Protein AF-A0AA36DD01-F1 (afdb_monomer_lite)

pLDDT: mean 70.54, std 16.85, range [31.44, 93.5]

Foldseek 3Di:
DPDPDDDDDPPDQAEDQDQDDCPVVDPVSVSYHHPVVVVVVPPDQCADPPPRHHPVVDDPVVVVVVVVVVVVVVVVVPDPDPPDPDPDPDDDPVVVVVVVPDDDDDPDPPDPPDDDPPDPPWPWAFPDDDDDQAAPQPRHGFDWDADPVVRTITTGQWDADPNGIHGPVRVVVVVVVVVVVVVVVVPPDDDDDD

Structure (mmCIF, N/CA/C/O backbone):
data_AF-A0AA36DD01-F1
#
_entry.id   AF-A0AA36DD01-F1
#
loop_
_atom_site.group_PDB
_atom_site.id
_atom_site.type_symbol
_atom_site.label_atom_id
_atom_site.label_alt_id
_atom_site.label_comp_id
_atom_site.label_asym_id
_atom_site.label_entity_id
_atom_site.label_seq_id
_atom_site.pdbx_PDB_ins_code
_atom_site.Cartn_x
_atom_site.Cartn_y
_atom_site.Cartn_z
_atom_site.occupancy
_atom_site.B_iso_or_equiv
_atom_site.auth_seq_id
_atom_site.auth_comp_id
_atom_site.auth_asym_id
_atom_site.auth_atom_id
_atom_site.pdbx_PDB_model_num
ATOM 1 N N . MET A 1 1 ? 17.439 -34.797 -50.869 1.00 49.34 1 MET A N 1
ATOM 2 C CA . MET A 1 1 ? 16.029 -34.709 -50.438 1.00 49.34 1 MET A CA 1
ATOM 3 C C . MET A 1 1 ? 15.906 -33.442 -49.615 1.00 49.34 1 MET A C 1
ATOM 5 O O . MET A 1 1 ? 16.568 -33.352 -48.593 1.00 49.34 1 MET A O 1
ATOM 9 N N . ILE A 1 2 ? 15.208 -32.430 -50.132 1.00 51.06 2 ILE A N 1
ATOM 10 C CA . ILE A 1 2 ? 14.972 -31.167 -49.421 1.00 51.06 2 ILE A CA 1
ATOM 11 C C . ILE A 1 2 ? 13.746 -31.415 -48.546 1.00 51.06 2 ILE A C 1
ATOM 13 O O . ILE A 1 2 ? 12.680 -31.738 -49.070 1.00 51.06 2 ILE A O 1
ATOM 17 N N . ASP A 1 3 ? 13.937 -31.377 -47.233 1.00 54.31 3 ASP A N 1
ATOM 18 C CA . ASP A 1 3 ? 12.868 -31.570 -46.259 1.00 54.31 3 ASP A CA 1
ATOM 19 C C . ASP A 1 3 ? 11.924 -30.358 -46.320 1.00 54.31 3 ASP A C 1
ATOM 21 O O . ASP A 1 3 ? 12.310 -29.238 -45.992 1.00 54.31 3 ASP A O 1
ATOM 25 N N . ASN A 1 4 ? 10.714 -30.580 -46.841 1.00 55.81 4 ASN A N 1
ATOM 26 C CA . ASN A 1 4 ? 9.651 -29.584 -47.003 1.00 55.81 4 ASN A CA 1
ATOM 27 C C . ASN A 1 4 ? 8.611 -29.704 -45.879 1.00 55.81 4 ASN A C 1
ATOM 29 O O . ASN A 1 4 ? 7.408 -29.567 -46.115 1.00 55.81 4 ASN A O 1
ATOM 33 N N . THR A 1 5 ? 9.041 -30.005 -44.656 1.00 63.94 5 THR A N 1
ATOM 34 C CA . THR A 1 5 ? 8.142 -29.950 -43.505 1.00 63.94 5 THR A CA 1
ATOM 35 C C . THR A 1 5 ? 7.764 -28.487 -43.222 1.00 63.94 5 THR A C 1
ATOM 37 O O . THR A 1 5 ? 8.645 -27.646 -43.027 1.00 63.94 5 THR A O 1
ATOM 40 N N . PRO A 1 6 ? 6.464 -28.128 -43.233 1.00 54.12 6 PRO A N 1
ATOM 41 C CA . PRO A 1 6 ? 6.040 -26.759 -42.975 1.00 54.12 6 PRO A CA 1
ATOM 42 C C . PRO A 1 6 ? 6.370 -26.397 -41.527 1.00 54.12 6 PRO A C 1
ATOM 44 O O . PRO A 1 6 ? 5.837 -26.985 -40.585 1.00 54.12 6 PRO A O 1
ATOM 47 N N . VAL A 1 7 ? 7.264 -25.422 -41.356 1.00 66.06 7 VAL A N 1
ATOM 48 C CA . VAL A 1 7 ? 7.591 -24.855 -40.045 1.00 66.06 7 VAL A CA 1
ATOM 49 C C . VAL A 1 7 ? 6.294 -24.305 -39.436 1.00 66.06 7 VAL A C 1
ATOM 51 O O . VAL A 1 7 ? 5.619 -23.503 -40.090 1.00 66.06 7 VAL A O 1
ATOM 54 N N . PRO A 1 8 ? 5.909 -24.721 -38.217 1.00 58.31 8 PRO A N 1
ATOM 55 C CA . PRO A 1 8 ? 4.687 -24.240 -37.593 1.00 58.31 8 PRO A CA 1
ATOM 56 C C . PRO A 1 8 ? 4.778 -22.726 -37.398 1.00 58.31 8 PRO A C 1
ATOM 58 O O . PRO A 1 8 ? 5.696 -22.220 -36.753 1.00 58.31 8 PRO A O 1
ATOM 61 N N . ILE A 1 9 ? 3.820 -22.002 -37.978 1.00 58.72 9 ILE A N 1
ATOM 62 C CA . ILE A 1 9 ? 3.698 -20.553 -37.827 1.00 58.72 9 ILE A CA 1
ATOM 63 C C . ILE A 1 9 ? 3.384 -20.284 -36.348 1.00 58.72 9 ILE A C 1
ATOM 65 O O . ILE A 1 9 ? 2.350 -20.752 -35.864 1.00 58.72 9 ILE A O 1
ATOM 69 N N . PRO A 1 10 ? 4.243 -19.565 -35.604 1.00 58.38 10 PRO A N 1
ATOM 70 C CA . PRO A 1 10 ? 3.986 -19.302 -34.199 1.00 58.38 10 PRO A CA 1
ATOM 71 C C . PRO A 1 10 ? 2.749 -18.405 -34.072 1.00 58.38 10 PRO A C 1
ATOM 73 O O . PRO A 1 10 ? 2.758 -17.245 -34.471 1.00 58.38 10 PRO A O 1
ATOM 76 N N . THR A 1 11 ? 1.681 -18.945 -33.488 1.00 62.25 11 THR A N 1
ATOM 77 C CA . THR A 1 11 ? 0.403 -18.271 -33.191 1.00 62.25 11 THR A CA 1
ATOM 78 C C . THR A 1 11 ? 0.477 -17.316 -31.988 1.00 62.25 11 THR A C 1
ATOM 80 O O . THR A 1 11 ? -0.549 -16.868 -31.480 1.00 62.25 11 THR A O 1
ATOM 83 N N . GLY A 1 12 ? 1.687 -16.987 -31.525 1.00 66.06 12 GLY A N 1
ATOM 84 C CA . GLY A 1 12 ? 1.942 -16.067 -30.416 1.00 66.06 12 GLY A CA 1
ATOM 85 C C . GLY A 1 12 ? 2.378 -14.670 -30.876 1.00 66.06 12 GLY A C 1
ATOM 86 O O . GLY A 1 12 ? 2.730 -14.479 -32.042 1.00 66.06 12 GLY A O 1
ATOM 87 N N . PRO A 1 13 ? 2.388 -13.673 -29.970 1.00 70.31 13 PRO A N 1
ATOM 88 C CA . PRO A 1 13 ? 2.950 -12.361 -30.270 1.00 70.31 13 PRO A CA 1
ATOM 89 C C . PRO A 1 13 ? 4.410 -12.503 -30.716 1.00 70.31 13 PRO A C 1
ATOM 91 O O . PRO A 1 13 ? 5.162 -13.309 -30.164 1.00 70.31 13 PRO A O 1
ATOM 94 N N . LEU A 1 14 ? 4.807 -11.719 -31.722 1.00 78.75 14 LEU A N 1
ATOM 95 C CA . LEU A 1 14 ? 6.173 -11.718 -32.248 1.00 78.75 14 LEU A CA 1
ATOM 96 C C . LEU A 1 14 ? 7.165 -11.484 -31.105 1.00 78.75 14 LEU A C 1
ATOM 98 O O . LEU A 1 14 ? 7.046 -10.499 -30.376 1.00 78.75 14 LEU A O 1
ATOM 102 N N . ARG A 1 15 ? 8.143 -12.381 -30.964 1.00 83.44 15 ARG A N 1
ATOM 103 C CA . ARG A 1 15 ? 9.188 -12.299 -29.941 1.00 83.44 15 ARG A CA 1
ATOM 104 C C . ARG A 1 15 ? 10.515 -11.855 -30.535 1.00 83.44 15 ARG A C 1
ATOM 106 O O . ARG A 1 15 ? 10.873 -12.263 -31.639 1.00 83.44 15 ARG A O 1
ATOM 113 N N . ARG A 1 16 ? 11.244 -11.009 -29.810 1.00 84.56 16 ARG A N 1
ATOM 114 C CA . ARG A 1 16 ? 12.601 -10.573 -30.164 1.00 84.56 16 ARG A CA 1
ATOM 115 C C . ARG A 1 16 ? 13.523 -10.628 -28.949 1.00 84.56 16 ARG A C 1
ATOM 117 O O . ARG A 1 16 ? 13.061 -10.397 -27.836 1.00 84.56 16 ARG A O 1
ATOM 124 N N . PRO A 1 17 ? 14.830 -10.864 -29.147 1.00 83.50 17 PRO A N 1
ATOM 125 C CA . PRO A 1 17 ? 15.766 -10.974 -28.035 1.00 83.50 17 PRO A CA 1
ATOM 126 C C . PRO A 1 17 ? 15.979 -9.645 -27.299 1.00 83.50 17 PRO A C 1
ATOM 128 O O . PRO A 1 17 ? 16.025 -9.667 -26.079 1.00 83.50 17 PRO A O 1
ATOM 131 N N . HIS A 1 18 ? 16.065 -8.500 -27.996 1.00 83.19 18 HIS A N 1
ATOM 132 C CA . HIS A 1 18 ? 16.331 -7.185 -27.389 1.00 83.19 18 HIS A CA 1
ATOM 133 C C . HIS A 1 18 ? 15.474 -6.073 -28.030 1.00 83.19 18 HIS A C 1
ATOM 135 O O . HIS A 1 18 ? 15.265 -6.122 -29.250 1.00 83.19 18 HIS A O 1
ATOM 141 N N . PRO A 1 19 ? 14.972 -5.078 -27.265 1.00 85.19 19 PRO A N 1
ATOM 142 C CA . PRO A 1 19 ? 14.306 -3.905 -27.830 1.00 85.19 19 PRO A CA 1
ATOM 143 C C . PRO A 1 19 ? 15.253 -3.037 -28.674 1.00 85.19 19 PRO A C 1
ATOM 145 O O . PRO A 1 19 ? 16.422 -2.899 -28.299 1.00 85.19 19 PRO A O 1
ATOM 148 N N . PRO A 1 20 ? 14.763 -2.447 -29.786 1.00 83.31 20 PRO A N 1
ATOM 149 C CA . PRO A 1 20 ? 15.444 -1.365 -30.495 1.00 83.31 20 PRO A CA 1
ATOM 150 C C . PRO A 1 20 ? 15.355 -0.055 -29.693 1.00 83.31 20 PRO A C 1
ATOM 152 O O . PRO A 1 20 ? 14.683 -0.005 -28.665 1.00 83.31 20 PRO A O 1
ATOM 155 N N . ASP A 1 21 ? 15.978 1.020 -30.182 1.00 83.31 21 ASP A N 1
ATOM 156 C CA . ASP A 1 21 ? 15.774 2.352 -29.605 1.00 83.31 21 ASP A CA 1
ATOM 157 C C . ASP A 1 21 ? 14.284 2.754 -29.667 1.00 83.31 21 ASP A C 1
ATOM 159 O O . ASP A 1 21 ? 13.658 2.760 -30.733 1.00 83.31 21 ASP A O 1
ATOM 163 N N . LEU A 1 22 ? 13.705 3.044 -28.498 1.00 80.38 22 LEU A N 1
ATOM 164 C CA . LEU A 1 22 ? 12.281 3.336 -28.312 1.00 80.38 22 LEU A CA 1
ATOM 165 C C . LEU A 1 22 ? 11.971 4.843 -28.303 1.00 80.38 22 LEU A C 1
ATOM 167 O O . LEU A 1 22 ? 10.800 5.210 -28.197 1.00 80.38 22 LEU A O 1
ATOM 171 N N . THR A 1 23 ? 12.977 5.714 -28.453 1.00 84.69 23 THR A N 1
ATOM 172 C CA . THR A 1 23 ? 12.810 7.184 -28.469 1.00 84.69 23 THR A CA 1
ATOM 173 C C . THR A 1 23 ? 11.837 7.674 -29.546 1.00 84.69 23 THR A C 1
ATOM 175 O O . THR A 1 23 ? 11.123 8.652 -29.344 1.00 84.69 23 THR A O 1
ATOM 178 N N . SER A 1 24 ? 11.740 6.958 -30.668 1.00 81.12 24 SER A N 1
ATOM 179 C CA . SER A 1 24 ? 10.860 7.286 -31.800 1.00 81.12 24 SER A CA 1
ATOM 180 C C . SER A 1 24 ? 9.382 6.889 -31.615 1.00 81.12 24 SER A C 1
ATOM 182 O O . SER A 1 24 ? 8.611 6.977 -32.568 1.00 81.12 24 SER A O 1
ATOM 184 N N . PHE A 1 25 ? 8.985 6.436 -30.416 1.00 77.75 25 PHE A N 1
ATOM 185 C CA . PHE A 1 25 ? 7.613 6.074 -30.012 1.00 77.75 25 PHE A CA 1
ATOM 186 C C . PHE A 1 25 ? 6.793 5.363 -31.106 1.00 77.75 25 PHE A C 1
ATOM 188 O O . PHE A 1 25 ? 5.697 5.770 -31.494 1.00 77.75 25 PHE A O 1
ATOM 195 N N . ASN A 1 26 ? 7.340 4.272 -31.642 1.00 84.62 26 ASN A N 1
ATOM 196 C CA . ASN A 1 26 ? 6.700 3.521 -32.716 1.00 84.62 26 ASN A CA 1
ATOM 197 C C . ASN A 1 26 ? 5.811 2.396 -32.164 1.00 84.62 26 ASN A C 1
ATOM 199 O O . ASN A 1 26 ? 6.303 1.394 -31.644 1.00 84.62 26 ASN A O 1
ATOM 203 N N . VAL A 1 27 ? 4.495 2.506 -32.371 1.00 86.31 27 VAL A N 1
ATOM 204 C CA . VAL A 1 27 ? 3.489 1.535 -31.894 1.00 86.31 27 VAL A CA 1
ATOM 205 C C . VAL A 1 27 ? 3.754 0.103 -32.377 1.00 86.31 27 VAL A C 1
ATOM 207 O O . VAL A 1 27 ? 3.426 -0.858 -31.682 1.00 86.31 27 VAL A O 1
ATOM 210 N N . ARG A 1 28 ? 4.375 -0.080 -33.550 1.00 83.94 28 ARG A N 1
ATOM 211 C CA . ARG A 1 28 ? 4.708 -1.420 -34.067 1.00 83.94 28 ARG A CA 1
ATOM 212 C C . ARG A 1 28 ? 5.749 -2.122 -33.196 1.00 83.94 28 ARG A C 1
ATOM 214 O O . ARG A 1 28 ? 5.663 -3.334 -33.030 1.00 83.94 28 ARG A O 1
ATOM 221 N N . ASN A 1 29 ? 6.673 -1.366 -32.603 1.00 82.12 29 ASN A N 1
ATOM 222 C CA . ASN A 1 29 ? 7.716 -1.911 -31.736 1.00 82.12 29 ASN A CA 1
ATOM 223 C C . ASN A 1 29 ? 7.155 -2.378 -30.388 1.00 82.12 29 ASN A C 1
ATOM 225 O O . ASN A 1 29 ? 7.724 -3.290 -29.800 1.00 82.12 29 ASN A O 1
ATOM 229 N N . PHE A 1 30 ? 6.036 -1.813 -29.924 1.00 80.81 30 PHE A N 1
ATOM 230 C CA . PHE A 1 30 ? 5.392 -2.200 -28.661 1.00 80.81 30 PHE A CA 1
ATOM 231 C C . PHE A 1 30 ? 4.499 -3.442 -28.773 1.00 80.81 30 PHE A C 1
ATOM 233 O O . PHE A 1 30 ? 4.172 -4.056 -27.764 1.00 80.81 30 PHE A O 1
ATOM 240 N N . LYS A 1 31 ? 4.126 -3.848 -29.994 1.00 85.62 31 LYS A N 1
ATOM 241 C CA . LYS A 1 31 ? 3.400 -5.110 -30.239 1.00 85.62 31 LYS A CA 1
ATOM 242 C C . LYS A 1 31 ? 4.299 -6.347 -30.153 1.00 85.62 31 LYS A C 1
ATOM 244 O O . LYS A 1 31 ? 3.803 -7.469 -30.212 1.00 85.62 31 LYS A O 1
ATOM 249 N N . ILE A 1 32 ? 5.611 -6.140 -30.079 1.00 87.19 32 ILE A N 1
ATOM 250 C CA . ILE A 1 32 ? 6.623 -7.189 -30.043 1.00 87.19 32 ILE A CA 1
ATOM 251 C C . ILE A 1 32 ? 6.995 -7.434 -28.581 1.00 87.19 32 ILE A C 1
ATOM 253 O O . ILE A 1 32 ? 7.305 -6.499 -27.846 1.00 87.19 32 ILE A O 1
ATOM 257 N N . CYS A 1 33 ? 6.988 -8.695 -28.163 1.00 86.75 33 CYS A N 1
ATOM 258 C CA . CYS A 1 33 ? 7.472 -9.093 -26.849 1.00 86.75 33 CYS A CA 1
ATOM 259 C C . CYS A 1 33 ? 8.998 -9.220 -26.881 1.00 86.75 33 CYS A C 1
ATOM 261 O O . CYS A 1 33 ? 9.542 -9.957 -27.704 1.00 86.75 33 CYS A O 1
ATOM 263 N N . TYR A 1 34 ? 9.693 -8.532 -25.977 1.00 91.62 34 TYR A N 1
ATOM 264 C CA . TYR A 1 34 ? 11.148 -8.617 -25.888 1.00 91.62 34 TYR A CA 1
ATOM 265 C C . TYR A 1 34 ? 11.571 -9.538 -24.751 1.00 91.62 34 TYR A C 1
ATOM 267 O O . TYR A 1 34 ? 11.321 -9.235 -23.584 1.00 91.62 34 TYR A O 1
ATOM 275 N N . ASP A 1 35 ? 12.223 -10.648 -25.088 1.00 89.06 35 ASP A N 1
ATOM 276 C CA . ASP A 1 35 ? 12.608 -11.669 -24.114 1.00 89.06 35 ASP A CA 1
ATOM 277 C C . ASP A 1 35 ? 13.623 -11.138 -23.090 1.00 89.06 35 ASP A C 1
ATOM 279 O O . ASP A 1 35 ? 13.506 -11.476 -21.914 1.00 89.06 35 ASP A O 1
ATOM 283 N N . SER A 1 36 ? 14.547 -10.243 -23.475 1.00 88.25 36 SER A N 1
ATOM 284 C CA . SER A 1 36 ? 15.466 -9.603 -22.518 1.00 88.25 36 SER A CA 1
ATOM 285 C C . SER A 1 36 ? 14.741 -8.758 -21.471 1.00 88.25 36 SER A C 1
ATOM 287 O O . SER A 1 36 ? 15.073 -8.824 -20.291 1.00 88.25 36 SER A O 1
ATOM 289 N N . VAL A 1 37 ? 13.722 -7.997 -21.882 1.00 86.94 37 VAL A N 1
ATOM 290 C CA . VAL A 1 37 ? 12.935 -7.141 -20.982 1.00 86.94 37 VAL A CA 1
ATOM 291 C C . VAL A 1 37 ? 12.081 -7.999 -20.058 1.00 86.94 37 VAL A C 1
ATOM 293 O O . VAL A 1 37 ? 11.997 -7.727 -18.865 1.00 86.94 37 VAL A O 1
ATOM 296 N N . ILE A 1 38 ? 11.480 -9.068 -20.584 1.00 88.62 38 ILE A N 1
ATOM 297 C CA . ILE A 1 38 ? 10.707 -10.023 -19.782 1.00 88.62 38 ILE A CA 1
ATOM 298 C C . ILE A 1 38 ? 11.612 -10.700 -18.747 1.00 88.62 38 ILE A C 1
ATOM 300 O O . ILE A 1 38 ? 11.256 -10.758 -17.572 1.00 88.62 38 ILE A O 1
ATOM 304 N N . ALA A 1 39 ? 12.796 -11.159 -19.159 1.00 88.38 39 ALA A N 1
ATOM 305 C CA . ALA A 1 39 ? 13.777 -11.745 -18.253 1.00 88.38 39 ALA A CA 1
ATOM 306 C C . ALA A 1 39 ? 14.202 -10.750 -17.160 1.00 88.38 39 ALA A C 1
ATOM 308 O O . ALA A 1 39 ? 14.236 -11.119 -15.991 1.00 88.38 39 ALA A O 1
ATOM 309 N N . GLN A 1 40 ? 14.435 -9.482 -17.512 1.00 85.06 40 GLN A N 1
ATOM 310 C CA . GLN A 1 40 ? 14.775 -8.425 -16.555 1.00 85.06 40 GLN A CA 1
ATOM 311 C C . GLN A 1 40 ? 13.630 -8.118 -15.576 1.00 85.06 40 GLN A C 1
ATOM 313 O O . GLN A 1 40 ? 13.871 -7.892 -14.394 1.00 85.06 40 GLN A O 1
ATOM 318 N N . LEU A 1 41 ? 12.377 -8.123 -16.038 1.00 83.81 41 LEU A N 1
ATOM 319 C CA . LEU A 1 41 ? 11.203 -7.912 -15.181 1.00 83.81 41 LEU A CA 1
ATOM 320 C C . LEU A 1 41 ? 10.980 -9.062 -14.193 1.00 83.81 41 LEU A C 1
ATOM 322 O O . LEU A 1 41 ? 10.443 -8.841 -13.104 1.00 83.81 41 LEU A O 1
ATOM 326 N N . HIS A 1 42 ? 11.345 -10.279 -14.595 1.00 83.19 42 HIS A N 1
ATOM 327 C CA . HIS A 1 42 ? 11.259 -11.484 -13.773 1.00 83.19 42 HIS A CA 1
ATOM 328 C C . HIS A 1 42 ? 12.487 -11.691 -12.884 1.00 83.19 42 HIS A C 1
ATOM 330 O O . HIS A 1 42 ? 12.459 -12.563 -12.012 1.00 83.19 42 HIS A O 1
ATOM 336 N N . ASP A 1 43 ? 13.545 -10.904 -13.078 1.00 83.31 43 ASP A N 1
ATOM 337 C CA . ASP A 1 43 ? 14.689 -10.920 -12.184 1.00 83.31 43 ASP A CA 1
ATOM 338 C C . ASP A 1 43 ? 14.268 -10.486 -10.771 1.00 83.31 43 ASP A C 1
ATOM 340 O O . ASP A 1 43 ? 13.254 -9.805 -10.559 1.00 83.31 43 ASP A O 1
ATOM 344 N N . LYS A 1 44 ? 15.028 -10.922 -9.765 1.00 77.94 44 LYS A N 1
ATOM 345 C CA . LYS A 1 44 ? 14.709 -10.632 -8.368 1.00 77.94 44 LYS A CA 1
ATOM 346 C C . LYS A 1 44 ? 14.684 -9.122 -8.174 1.00 77.94 44 LYS A C 1
ATOM 348 O O . LYS A 1 44 ? 15.709 -8.448 -8.242 1.00 77.94 44 LYS A O 1
ATOM 353 N N . LYS A 1 45 ? 13.493 -8.594 -7.888 1.00 75.25 45 LYS A N 1
ATOM 354 C CA . LYS A 1 45 ? 13.309 -7.170 -7.621 1.00 75.25 45 LYS A CA 1
ATOM 355 C C . LYS A 1 45 ? 14.197 -6.762 -6.450 1.00 75.25 45 LYS A C 1
ATOM 357 O O . LYS A 1 45 ? 13.979 -7.189 -5.315 1.00 75.25 45 LYS A O 1
ATOM 362 N N . ASN A 1 46 ? 15.169 -5.898 -6.725 1.00 81.50 46 ASN A N 1
ATOM 363 C CA . ASN A 1 46 ? 15.979 -5.230 -5.714 1.00 81.50 46 ASN A CA 1
ATOM 364 C C . ASN A 1 46 ? 15.139 -4.152 -5.022 1.00 81.50 46 ASN A C 1
ATOM 366 O O . ASN A 1 46 ? 15.396 -2.966 -5.176 1.00 81.50 46 ASN A O 1
ATOM 370 N N . CYS A 1 47 ? 14.120 -4.565 -4.271 1.00 87.75 47 CYS A N 1
ATOM 371 C CA . CYS A 1 47 ? 13.216 -3.692 -3.531 1.00 87.75 47 CYS A CA 1
ATOM 372 C C . CYS A 1 47 ? 13.229 -4.026 -2.038 1.00 87.75 47 CYS A C 1
ATOM 374 O O . CYS A 1 47 ? 13.532 -5.152 -1.635 1.00 87.75 47 CYS A O 1
ATOM 376 N N . CYS A 1 48 ? 12.859 -3.054 -1.210 1.00 89.88 48 CYS A N 1
ATOM 377 C CA . CYS A 1 48 ? 12.533 -3.296 0.185 1.00 89.88 48 CYS A CA 1
ATOM 378 C C . CYS A 1 48 ? 11.275 -4.183 0.280 1.00 89.88 48 CYS A C 1
ATOM 380 O O . CYS A 1 48 ? 10.262 -3.868 -0.349 1.00 89.88 48 CYS A O 1
ATOM 382 N N . PRO A 1 49 ? 11.280 -5.254 1.096 1.00 86.25 49 PRO A N 1
ATOM 383 C CA . PRO A 1 49 ? 10.134 -6.156 1.225 1.00 86.25 49 PRO A CA 1
ATOM 384 C C . PRO A 1 49 ? 8.936 -5.532 1.955 1.00 86.25 49 PRO A C 1
ATOM 386 O O . PRO A 1 49 ? 7.829 -6.049 1.850 1.00 86.25 49 PRO A O 1
ATOM 389 N N . LYS A 1 50 ? 9.142 -4.446 2.715 1.00 86.19 50 LYS A N 1
ATOM 390 C CA . LYS A 1 50 ? 8.087 -3.803 3.514 1.00 86.19 50 LYS A CA 1
ATOM 391 C C . LYS A 1 50 ? 7.330 -2.721 2.738 1.00 86.19 50 LYS A C 1
ATOM 393 O O . LYS A 1 50 ? 6.115 -2.634 2.871 1.00 86.19 50 LYS A O 1
ATOM 398 N N . CYS A 1 51 ? 8.028 -1.911 1.938 1.00 87.94 51 CYS A N 1
ATOM 399 C CA . CYS A 1 51 ? 7.441 -0.768 1.222 1.00 87.94 51 CYS A CA 1
ATOM 400 C C . CYS A 1 51 ? 7.588 -0.818 -0.307 1.00 87.94 51 CYS A C 1
ATOM 402 O O . CYS A 1 51 ? 7.032 0.033 -0.991 1.00 87.94 51 CYS A O 1
ATOM 404 N N . GLY A 1 52 ? 8.342 -1.771 -0.863 1.00 87.75 52 GLY A N 1
ATOM 405 C CA . GLY A 1 52 ? 8.532 -1.904 -2.310 1.00 87.75 52 GLY A CA 1
ATOM 406 C C . GLY A 1 52 ? 9.483 -0.887 -2.952 1.00 87.75 52 GLY A C 1
ATOM 407 O O . GLY A 1 52 ? 9.747 -1.004 -4.149 1.00 87.75 52 GLY A O 1
ATOM 408 N N . ILE A 1 53 ? 10.040 0.066 -2.191 1.00 87.12 53 ILE A N 1
ATOM 409 C CA . ILE A 1 53 ? 11.014 1.040 -2.711 1.00 87.12 53 ILE A CA 1
ATOM 410 C C . ILE A 1 53 ? 12.249 0.297 -3.222 1.00 87.12 53 ILE A C 1
ATOM 412 O O . ILE A 1 53 ? 12.751 -0.615 -2.558 1.00 87.12 53 ILE A O 1
ATOM 416 N N . ARG A 1 54 ? 12.724 0.664 -4.413 1.00 87.62 54 ARG A N 1
ATOM 417 C CA . ARG A 1 54 ? 13.886 0.026 -5.023 1.00 87.62 54 ARG A CA 1
ATOM 418 C C . ARG A 1 54 ? 15.193 0.442 -4.329 1.00 87.62 54 ARG A C 1
ATOM 420 O O . ARG A 1 54 ? 15.348 1.585 -3.911 1.00 87.62 54 ARG A O 1
ATOM 427 N N . LYS A 1 55 ? 16.130 -0.497 -4.195 1.00 85.81 55 LYS A N 1
ATOM 428 C CA . LYS A 1 55 ? 17.425 -0.311 -3.522 1.00 85.81 55 LYS A CA 1
ATOM 42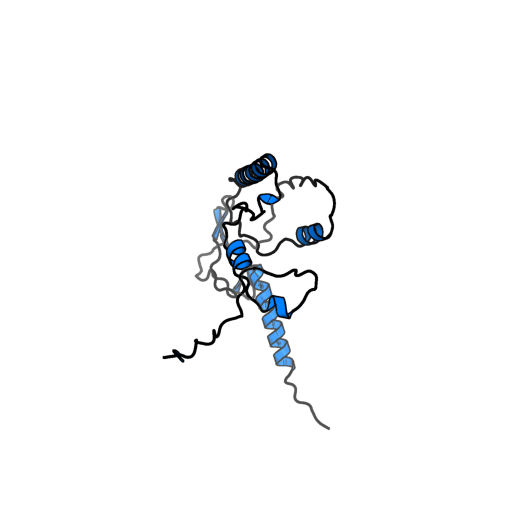9 C C . LYS A 1 55 ? 18.400 0.542 -4.331 1.00 85.81 55 LYS A C 1
ATOM 431 O O . LYS A 1 55 ? 19.242 1.183 -3.728 1.00 85.81 55 LYS A O 1
ATOM 436 N N . ASP A 1 56 ? 18.266 0.556 -5.660 1.00 82.75 56 ASP A N 1
ATOM 437 C CA . ASP A 1 56 ? 19.096 1.334 -6.599 1.00 82.75 56 ASP A CA 1
ATOM 438 C C . ASP A 1 56 ? 18.986 2.851 -6.394 1.00 82.75 56 ASP A C 1
ATOM 440 O O . ASP A 1 56 ? 19.835 3.598 -6.866 1.00 82.75 56 ASP A O 1
ATOM 444 N N . ILE A 1 57 ? 17.945 3.302 -5.693 1.00 84.44 57 ILE A N 1
ATOM 445 C CA . ILE A 1 57 ? 17.725 4.711 -5.358 1.00 84.44 57 ILE A CA 1
ATOM 446 C C . ILE A 1 57 ? 18.604 5.146 -4.170 1.00 84.44 57 ILE A C 1
ATOM 448 O O . ILE A 1 57 ? 18.849 6.337 -3.994 1.00 84.44 57 ILE A O 1
ATOM 452 N N . PHE A 1 58 ? 19.086 4.202 -3.357 1.00 83.12 58 PHE A N 1
ATOM 453 C CA . PHE A 1 58 ? 19.878 4.481 -2.162 1.00 83.12 58 PHE A CA 1
ATOM 454 C C . PHE A 1 58 ? 21.347 4.101 -2.351 1.00 83.12 58 PHE A C 1
ATOM 456 O O . PHE A 1 58 ? 21.682 3.168 -3.077 1.00 83.12 58 PHE A O 1
ATOM 463 N N . ASP A 1 59 ? 22.219 4.779 -1.613 1.00 87.75 59 ASP A N 1
ATOM 464 C CA . ASP A 1 59 ? 23.543 4.265 -1.287 1.00 87.75 59 ASP A CA 1
ATOM 465 C C . ASP A 1 59 ? 23.448 3.157 -0.215 1.00 87.75 59 ASP A C 1
ATOM 467 O O . ASP A 1 59 ? 22.428 2.992 0.467 1.00 87.75 59 ASP A O 1
ATOM 471 N N . ASP A 1 60 ? 24.523 2.383 -0.029 1.00 84.69 60 ASP A N 1
ATOM 472 C CA . ASP A 1 60 ? 24.552 1.274 0.941 1.00 84.69 60 ASP A CA 1
ATOM 473 C C . ASP A 1 60 ? 24.214 1.726 2.374 1.00 84.69 60 ASP A C 1
ATOM 475 O O . ASP A 1 60 ? 23.661 0.954 3.166 1.00 84.69 60 ASP A O 1
ATOM 479 N N . ASN A 1 61 ? 24.533 2.977 2.720 1.00 88.56 61 ASN A N 1
ATOM 480 C CA . ASN A 1 61 ? 24.226 3.552 4.024 1.00 88.56 61 ASN A CA 1
ATOM 481 C C . ASN A 1 61 ? 22.772 4.051 4.116 1.00 88.56 61 ASN A C 1
ATOM 483 O O . ASN A 1 61 ? 22.090 3.777 5.106 1.00 88.56 61 ASN A O 1
ATOM 487 N N . GLY A 1 62 ? 22.249 4.694 3.071 1.00 90.31 62 GLY A N 1
ATOM 488 C CA . GLY A 1 62 ? 20.858 5.133 2.986 1.00 90.31 62 GLY A CA 1
ATOM 489 C C . GLY A 1 62 ? 19.872 3.969 2.987 1.00 90.31 62 GLY A C 1
ATOM 490 O O . GLY A 1 62 ? 18.821 4.053 3.627 1.00 90.31 62 GLY A O 1
ATOM 491 N N . TYR A 1 63 ? 20.227 2.828 2.383 1.00 92.06 63 TYR A N 1
ATOM 492 C CA . TYR A 1 63 ? 19.379 1.637 2.456 1.00 92.06 63 TYR A CA 1
ATOM 493 C C . TYR A 1 63 ? 19.300 1.068 3.883 1.00 92.06 63 TYR A C 1
ATOM 495 O O . TYR A 1 63 ? 18.228 0.645 4.324 1.00 92.06 63 TYR A O 1
ATOM 503 N N . LYS A 1 64 ? 20.401 1.100 4.649 1.00 91.00 64 LYS A N 1
ATOM 504 C CA . LYS A 1 64 ? 20.388 0.710 6.072 1.00 91.00 64 LYS A CA 1
ATOM 505 C C . LYS A 1 64 ? 19.507 1.646 6.891 1.00 91.00 64 LYS A C 1
ATOM 507 O O . LYS A 1 64 ? 18.648 1.170 7.629 1.00 91.00 64 LYS A O 1
ATOM 512 N N . GLN A 1 65 ? 19.646 2.955 6.695 1.00 92.69 65 GLN A N 1
ATOM 513 C CA . GLN A 1 65 ? 18.807 3.948 7.363 1.00 92.69 65 GLN A CA 1
ATOM 514 C C . GLN A 1 65 ? 17.318 3.756 7.033 1.00 92.69 65 GLN A C 1
ATOM 516 O O . GLN A 1 65 ? 16.462 3.834 7.915 1.00 92.69 65 GLN A O 1
ATOM 521 N N . HIS A 1 66 ? 16.993 3.434 5.780 1.00 92.19 66 HIS A N 1
ATOM 522 C CA . HIS A 1 66 ? 15.636 3.083 5.373 1.00 92.19 66 HIS A CA 1
ATOM 523 C C . HIS A 1 66 ? 15.090 1.862 6.145 1.00 92.19 66 HIS A C 1
ATOM 525 O O . HIS A 1 66 ? 13.957 1.888 6.637 1.00 92.19 66 HIS A O 1
ATOM 531 N N . LEU A 1 67 ? 15.896 0.806 6.315 1.00 91.88 67 LEU A N 1
ATOM 532 C CA . LEU A 1 67 ? 15.508 -0.364 7.113 1.00 91.88 67 LEU A CA 1
ATOM 533 C C . LEU A 1 67 ? 15.304 -0.018 8.594 1.00 91.88 67 LEU A C 1
ATOM 535 O O . LEU A 1 67 ? 14.354 -0.512 9.207 1.00 91.88 67 LEU A O 1
ATOM 539 N N . GLU A 1 68 ? 16.148 0.844 9.162 1.00 93.50 68 GLU A N 1
ATOM 540 C CA . GLU A 1 68 ? 15.998 1.328 10.537 1.00 93.50 68 GLU A CA 1
ATOM 541 C C . GLU A 1 68 ? 14.688 2.093 10.740 1.00 93.50 68 GLU A C 1
ATOM 543 O O . GLU A 1 68 ? 14.029 1.912 11.765 1.00 93.50 68 GLU A O 1
ATOM 548 N N . THR A 1 69 ? 14.261 2.900 9.763 1.00 89.06 69 THR A N 1
ATOM 549 C CA . THR A 1 69 ? 12.966 3.601 9.807 1.00 89.06 69 THR A CA 1
ATOM 550 C C . THR A 1 69 ? 11.811 2.615 9.957 1.00 89.06 69 THR A C 1
ATOM 552 O O . THR A 1 69 ? 10.950 2.796 10.816 1.00 89.06 69 THR A O 1
ATOM 555 N N . HIS A 1 70 ? 11.833 1.500 9.225 1.00 93.38 70 HIS A N 1
ATOM 556 C CA . HIS A 1 70 ? 10.828 0.453 9.397 1.00 93.38 70 HIS A CA 1
ATOM 557 C C . HIS A 1 70 ? 10.863 -0.216 10.775 1.00 93.38 70 HIS A C 1
ATOM 559 O O . HIS A 1 70 ? 9.822 -0.643 11.274 1.00 93.38 70 HIS A O 1
ATOM 565 N N . VAL A 1 71 ? 12.041 -0.365 11.383 1.00 90.06 71 VAL A N 1
ATOM 566 C CA . VAL A 1 71 ? 12.151 -0.901 12.748 1.00 90.06 71 VAL A CA 1
ATOM 567 C C . VAL A 1 71 ? 11.554 0.088 13.746 1.00 90.06 71 VAL A C 1
ATOM 569 O O . VAL A 1 71 ? 10.731 -0.310 14.565 1.00 90.06 71 VAL A O 1
ATOM 572 N N . LYS A 1 72 ? 11.884 1.380 13.629 1.00 90.38 72 LYS A N 1
ATOM 573 C CA . LYS A 1 72 ? 11.325 2.454 14.466 1.00 90.38 72 LYS A CA 1
ATOM 574 C C . LYS A 1 72 ? 9.800 2.518 14.366 1.00 90.38 72 LYS A C 1
ATOM 576 O O . LYS A 1 72 ? 9.122 2.603 15.385 1.00 90.38 72 LYS A O 1
ATOM 581 N N . GLU A 1 73 ? 9.248 2.417 13.157 1.00 85.81 73 GLU A N 1
ATOM 582 C CA . GLU A 1 73 ? 7.798 2.366 12.949 1.00 85.81 73 GLU A CA 1
ATOM 583 C C . GLU A 1 73 ? 7.149 1.142 13.591 1.00 85.81 73 GLU A C 1
ATOM 585 O O . GLU A 1 73 ? 6.073 1.260 14.172 1.00 85.81 73 GLU A O 1
ATOM 590 N N . ASN A 1 74 ? 7.777 -0.030 13.479 1.00 85.25 74 ASN A N 1
ATOM 591 C CA . ASN A 1 74 ? 7.265 -1.247 14.100 1.00 85.25 74 ASN A CA 1
ATOM 592 C C . ASN A 1 74 ? 7.264 -1.114 15.626 1.00 85.25 74 ASN A C 1
ATOM 594 O O . ASN A 1 74 ? 6.242 -1.374 16.248 1.00 85.25 74 ASN A O 1
ATOM 598 N N . LEU A 1 75 ? 8.348 -0.600 16.214 1.00 85.12 75 LEU A N 1
ATOM 599 C CA . LEU A 1 75 ? 8.434 -0.331 17.652 1.00 85.12 75 LEU A CA 1
ATOM 600 C C . LEU A 1 75 ? 7.391 0.695 18.122 1.00 85.12 75 LEU A C 1
ATOM 602 O O . LEU A 1 75 ? 6.810 0.526 19.186 1.00 85.12 75 LEU A O 1
ATOM 606 N N . ARG A 1 76 ? 7.094 1.728 17.320 1.00 79.56 76 ARG A N 1
ATOM 607 C CA . ARG A 1 76 ? 6.024 2.700 17.623 1.00 79.56 76 ARG A CA 1
ATOM 608 C C . ARG A 1 76 ? 4.619 2.087 17.522 1.00 79.56 76 ARG A C 1
ATOM 610 O O . ARG A 1 76 ? 3.673 2.633 18.084 1.00 79.56 76 ARG A O 1
ATOM 617 N N . LYS A 1 77 ? 4.458 0.988 16.775 1.00 69.62 77 LYS A N 1
ATOM 618 C CA . LYS A 1 77 ? 3.179 0.282 16.581 1.00 69.62 77 LYS A CA 1
ATOM 619 C C . LYS A 1 77 ? 2.907 -0.787 17.652 1.00 69.62 77 LYS A C 1
ATOM 621 O O . LYS A 1 77 ? 1.735 -1.138 17.806 1.00 69.62 77 LYS A O 1
ATOM 626 N N . GLU A 1 78 ? 3.930 -1.246 18.374 1.00 59.31 78 GLU A N 1
ATOM 627 C CA . GLU A 1 78 ? 3.834 -2.115 19.563 1.00 59.31 78 GLU A CA 1
ATOM 628 C C . GLU A 1 78 ? 3.131 -1.375 20.740 1.00 59.31 78 GLU A C 1
ATOM 630 O O . GLU A 1 78 ? 3.069 -0.145 20.765 1.00 59.31 78 GLU A O 1
ATOM 635 N N . PRO A 1 79 ? 2.461 -2.078 21.668 1.00 53.00 79 PRO A N 1
ATOM 636 C CA . PRO A 1 79 ? 1.040 -1.877 21.953 1.00 53.00 79 PRO A CA 1
ATOM 637 C C . PRO A 1 79 ? 0.736 -0.807 23.014 1.00 53.00 79 PRO A C 1
ATOM 639 O O . PRO A 1 79 ? 1.040 -0.967 24.191 1.00 53.00 79 PRO A O 1
ATOM 642 N N . LYS A 1 80 ? -0.023 0.224 22.626 1.00 54.69 80 LYS A N 1
ATOM 643 C CA . LYS A 1 80 ? -0.971 0.899 23.541 1.00 54.69 80 LYS A CA 1
ATOM 644 C C . LYS A 1 80 ? -2.436 0.733 23.137 1.00 54.69 80 LYS A C 1
ATOM 646 O O . LYS A 1 80 ? -3.316 1.073 23.914 1.00 54.69 80 LYS A O 1
ATOM 651 N N . ASN A 1 81 ? -2.725 0.204 21.945 1.00 51.09 81 ASN A N 1
ATOM 652 C CA . ASN A 1 81 ? -4.100 -0.081 21.546 1.00 51.09 81 ASN A CA 1
ATOM 653 C C . ASN A 1 81 ? -4.146 -1.102 20.397 1.00 51.09 81 ASN A C 1
ATOM 655 O O . ASN A 1 81 ? -3.875 -0.775 19.238 1.00 51.09 81 ASN A O 1
ATOM 659 N N . THR A 1 82 ? -4.446 -2.354 20.737 1.00 53.84 82 THR A N 1
ATOM 660 C CA . THR A 1 82 ? -4.649 -3.488 19.820 1.00 53.84 82 THR A CA 1
ATOM 661 C C . THR A 1 82 ? -6.099 -3.587 19.331 1.00 53.84 82 THR A C 1
ATOM 663 O O . THR A 1 82 ? -6.507 -4.625 18.816 1.00 53.84 82 THR A O 1
ATOM 666 N N . LEU A 1 83 ? -6.900 -2.524 19.448 1.00 55.19 83 LEU A N 1
ATOM 667 C CA . LEU A 1 83 ? -8.245 -2.501 18.882 1.00 55.19 83 LEU A CA 1
ATOM 668 C C . LEU A 1 83 ? -8.168 -2.225 17.374 1.00 55.19 83 LEU A C 1
ATOM 670 O O . LEU A 1 83 ? -7.974 -1.096 16.933 1.00 55.19 83 LEU A O 1
ATOM 674 N N . ASN A 1 84 ? -8.305 -3.296 16.590 1.00 54.78 84 ASN A N 1
ATOM 675 C CA . ASN A 1 84 ? -8.734 -3.307 15.189 1.00 54.78 84 ASN A CA 1
ATOM 676 C C . ASN A 1 84 ? -8.134 -2.214 14.289 1.00 54.78 84 ASN A C 1
ATOM 678 O O . ASN A 1 84 ? -8.840 -1.351 13.767 1.00 54.78 84 ASN A O 1
ATOM 682 N N . LYS A 1 85 ? -6.830 -2.300 14.007 1.00 60.09 85 LYS A N 1
ATOM 683 C CA . LYS A 1 85 ? -6.225 -1.554 12.893 1.00 60.09 85 LYS A CA 1
ATOM 684 C C . LYS A 1 85 ? -6.591 -2.230 11.570 1.00 60.09 85 LYS A C 1
ATOM 686 O O . LYS A 1 85 ? -5.798 -2.967 10.993 1.00 60.09 85 LYS A O 1
ATOM 691 N N . GLN A 1 86 ? -7.809 -2.000 11.091 1.00 66.81 86 GLN A N 1
ATOM 692 C CA . GLN A 1 86 ? -8.157 -2.304 9.704 1.00 66.81 86 GLN A CA 1
ATOM 693 C C . GLN A 1 86 ? -7.272 -1.449 8.785 1.00 66.81 86 GLN A C 1
ATOM 695 O O . GLN A 1 86 ? -7.118 -0.243 9.002 1.00 66.81 86 GLN A O 1
ATOM 700 N N . ARG A 1 87 ? -6.663 -2.059 7.760 1.00 60.19 87 ARG A N 1
ATOM 701 C CA . ARG A 1 87 ? -5.919 -1.307 6.743 1.00 60.19 87 ARG A CA 1
ATOM 702 C C . ARG A 1 87 ? -6.930 -0.503 5.929 1.00 60.19 87 ARG A C 1
ATOM 704 O O . ARG A 1 87 ? -7.763 -1.088 5.242 1.00 60.19 87 ARG A O 1
ATOM 711 N N . ARG A 1 88 ? -6.875 0.828 6.022 1.00 66.62 88 ARG A N 1
ATOM 712 C CA . ARG A 1 88 ? -7.726 1.698 5.203 1.00 66.62 88 ARG A CA 1
ATOM 713 C C . ARG A 1 88 ? -7.340 1.517 3.733 1.00 66.62 88 ARG A C 1
ATOM 715 O O . ARG A 1 88 ? -6.167 1.634 3.391 1.00 66.62 88 ARG A O 1
ATOM 722 N N . TRP A 1 89 ? -8.324 1.203 2.892 1.00 76.88 89 TRP A N 1
ATOM 723 C CA . TRP A 1 89 ? -8.152 1.113 1.436 1.00 76.88 89 TRP A CA 1
ATOM 724 C C . TRP A 1 89 ? -7.883 2.479 0.808 1.00 76.88 89 TRP A C 1
ATOM 726 O O . TRP A 1 89 ? -7.172 2.571 -0.187 1.00 76.88 89 TRP A O 1
ATOM 736 N N . TYR A 1 90 ? -8.414 3.530 1.432 1.00 78.06 90 TYR A N 1
ATOM 737 C CA . TYR A 1 90 ? -8.282 4.902 0.978 1.00 78.06 90 TYR A CA 1
ATOM 738 C C . TYR A 1 90 ? -7.442 5.712 1.957 1.00 78.06 90 TYR A C 1
ATOM 740 O O . TYR A 1 90 ? -7.577 5.601 3.181 1.00 78.06 90 TYR A O 1
ATOM 748 N N . VAL A 1 91 ? -6.573 6.533 1.382 1.00 75.31 91 VAL A N 1
ATOM 749 C CA . VAL A 1 91 ? -5.863 7.598 2.084 1.00 75.31 91 VAL A CA 1
ATOM 750 C C . VAL A 1 91 ? -6.895 8.648 2.520 1.00 75.31 91 VAL A C 1
ATOM 752 O O . VAL A 1 91 ? -7.918 8.825 1.857 1.00 75.31 91 VAL A O 1
ATOM 755 N N . SER A 1 92 ? -6.692 9.304 3.665 1.00 77.19 92 SER A N 1
ATOM 756 C CA . SER A 1 92 ? -7.590 10.389 4.079 1.00 77.19 92 SER A CA 1
ATOM 757 C C . SER A 1 92 ? -7.522 11.544 3.080 1.00 77.19 92 SER A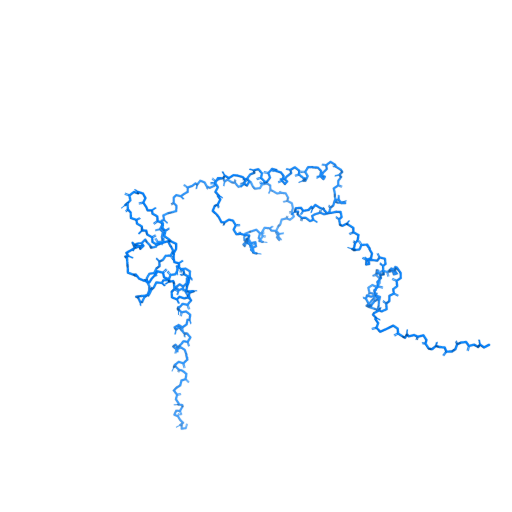 C 1
ATOM 759 O O . SER A 1 92 ? -6.482 11.773 2.466 1.00 77.19 92 SER A O 1
ATOM 761 N N . LEU A 1 93 ? -8.617 12.298 2.947 1.00 75.38 93 LEU A N 1
ATOM 762 C CA . LEU A 1 93 ? -8.680 13.467 2.064 1.00 75.38 93 LEU A CA 1
ATOM 763 C C . LEU A 1 93 ? -7.519 14.441 2.328 1.00 75.38 93 LEU A C 1
ATOM 765 O O . LEU A 1 93 ? -6.925 14.959 1.396 1.00 75.38 93 LEU A O 1
ATOM 769 N N . GLU A 1 94 ? -7.161 14.635 3.596 1.00 77.06 94 GLU A N 1
ATOM 770 C CA . GLU A 1 94 ? -6.085 15.534 4.020 1.00 77.06 94 GLU A CA 1
ATOM 771 C C . GLU A 1 94 ? -4.704 15.094 3.513 1.00 77.06 94 GLU A C 1
ATOM 773 O O . GLU A 1 94 ? -3.975 15.904 2.949 1.00 77.06 94 GLU A O 1
ATOM 778 N N . VAL A 1 95 ? -4.386 13.798 3.617 1.00 74.81 95 VAL A N 1
ATOM 779 C CA . VAL A 1 95 ? -3.123 13.246 3.096 1.00 74.81 95 VAL A CA 1
ATOM 780 C C . VAL A 1 95 ? -3.134 13.211 1.566 1.00 74.81 95 VAL A C 1
ATOM 782 O O . VAL A 1 95 ? -2.117 13.454 0.923 1.00 74.81 95 VAL A O 1
ATOM 785 N N . TRP A 1 96 ? -4.294 12.947 0.961 1.00 79.25 96 TRP A N 1
ATOM 786 C CA . TRP A 1 96 ? -4.434 13.002 -0.489 1.00 79.25 96 TRP A CA 1
ATOM 787 C C . TRP A 1 96 ? -4.195 14.422 -1.020 1.00 79.25 96 TRP A C 1
ATOM 789 O O . TRP A 1 96 ? -3.490 14.590 -2.0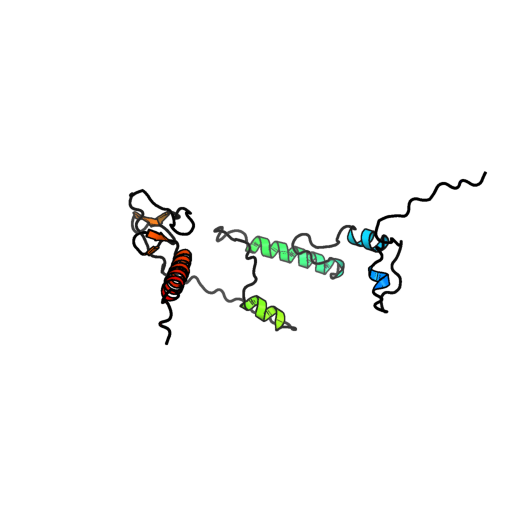07 1.00 79.25 96 TRP A O 1
ATOM 799 N N . VAL A 1 97 ? -4.712 15.451 -0.348 1.00 77.31 97 VAL A N 1
ATOM 800 C CA . VAL A 1 97 ? -4.506 16.852 -0.740 1.00 77.31 97 VAL A CA 1
ATOM 801 C C . VAL A 1 97 ? -3.062 17.307 -0.494 1.00 77.31 97 VAL A C 1
ATOM 803 O O . VAL A 1 97 ? -2.522 18.040 -1.321 1.00 77.31 97 VAL A O 1
ATOM 806 N N . SER A 1 98 ? -2.403 16.849 0.578 1.00 71.19 98 SER A N 1
ATOM 807 C CA . SER A 1 98 ? -1.006 17.219 0.853 1.00 71.19 98 SER A CA 1
ATOM 808 C C . SER A 1 98 ? -0.014 16.648 -0.168 1.00 71.19 98 SER A C 1
ATOM 810 O O . SER A 1 98 ? 0.927 17.341 -0.552 1.00 71.19 98 SER A O 1
ATOM 812 N N . ASP A 1 99 ? -0.239 15.423 -0.661 1.00 60.81 99 ASP A N 1
ATOM 813 C CA . ASP A 1 99 ? 0.665 14.758 -1.619 1.00 60.81 99 ASP A CA 1
ATOM 814 C C . ASP A 1 99 ? 0.678 15.429 -3.004 1.00 60.81 99 ASP A C 1
ATOM 816 O O . ASP A 1 99 ? 1.678 15.369 -3.717 1.00 60.81 99 ASP A O 1
ATOM 820 N N . PHE A 1 100 ? -0.405 16.113 -3.387 1.00 58.06 100 PHE A N 1
ATOM 821 C CA . PHE A 1 100 ? -0.463 16.879 -4.639 1.00 58.06 100 PHE A CA 1
ATOM 822 C C . PHE A 1 100 ? 0.049 18.324 -4.492 1.00 58.06 100 PHE A C 1
ATOM 824 O O . PHE A 1 100 ? 0.156 19.030 -5.495 1.00 58.06 100 PHE A O 1
ATOM 831 N N . GLY A 1 101 ? 0.368 18.770 -3.269 1.00 51.25 101 GLY A N 1
ATOM 832 C CA . GLY A 1 101 ? 0.653 20.174 -2.960 1.00 51.25 101 GLY A CA 1
ATOM 833 C C . GLY A 1 101 ? 2.085 20.512 -2.540 1.00 51.25 101 GLY A C 1
ATOM 834 O O . GLY A 1 101 ? 2.406 21.697 -2.490 1.00 51.25 101 GLY A O 1
ATOM 835 N N . GLN A 1 102 ? 2.954 19.539 -2.243 1.00 44.56 102 GLN A N 1
ATOM 836 C CA . GLN A 1 102 ? 4.242 19.849 -1.606 1.00 44.56 102 GLN A CA 1
ATOM 837 C C . GLN A 1 102 ? 5.429 19.083 -2.205 1.00 44.56 102 GLN A C 1
ATOM 839 O O . GLN A 1 102 ? 5.958 18.118 -1.657 1.00 44.56 102 GLN A O 1
ATOM 844 N N . ASN A 1 103 ? 5.911 19.603 -3.333 1.00 44.56 103 ASN A N 1
ATOM 845 C CA . ASN A 1 103 ? 7.350 19.752 -3.506 1.00 44.56 103 ASN A CA 1
ATOM 846 C C . ASN A 1 103 ? 7.860 20.661 -2.364 1.00 44.56 103 ASN A C 1
ATOM 848 O O . ASN A 1 103 ? 7.342 21.760 -2.196 1.00 44.56 103 ASN A O 1
ATOM 852 N N . GLU A 1 104 ? 8.873 20.201 -1.634 1.00 42.12 104 GLU A N 1
ATOM 853 C CA . GLU A 1 104 ? 9.654 20.921 -0.612 1.00 42.12 104 GLU A CA 1
ATOM 854 C C . GLU A 1 104 ? 9.180 20.812 0.848 1.00 42.12 104 GLU A C 1
ATOM 856 O O . GLU A 1 104 ? 8.238 21.445 1.318 1.00 42.12 104 GLU A O 1
ATOM 861 N N . ALA A 1 105 ? 9.937 19.975 1.567 1.00 46.56 105 ALA A N 1
ATOM 862 C CA . ALA A 1 105 ? 10.334 20.092 2.965 1.00 46.56 105 ALA A CA 1
ATOM 863 C C . ALA A 1 105 ? 9.442 20.951 3.872 1.00 46.56 105 ALA A C 1
ATOM 865 O O . ALA A 1 105 ? 9.665 22.145 4.039 1.00 46.56 105 ALA A O 1
ATOM 866 N N . THR A 1 106 ? 8.549 20.311 4.621 1.00 35.56 106 THR A N 1
ATOM 867 C CA . THR A 1 106 ? 8.188 20.815 5.950 1.00 35.56 106 THR A CA 1
ATOM 868 C C . THR A 1 106 ? 7.836 19.658 6.873 1.00 35.56 106 THR A C 1
ATOM 870 O O . THR A 1 106 ? 6.848 18.950 6.712 1.00 35.56 106 THR A O 1
ATOM 873 N N . SER A 1 107 ? 8.704 19.464 7.864 1.00 46.81 107 SER A N 1
ATOM 874 C CA . SER A 1 107 ? 8.440 18.677 9.061 1.00 46.81 107 SER A CA 1
ATOM 875 C C . SER A 1 107 ? 7.266 19.307 9.808 1.00 46.81 107 SER A C 1
ATOM 877 O O . SER A 1 107 ? 7.439 20.275 10.548 1.00 46.81 107 SER A O 1
ATOM 879 N N . VAL A 1 108 ? 6.062 18.781 9.600 1.00 37.97 108 VAL A N 1
ATOM 880 C CA . VAL A 1 108 ? 4.920 19.057 10.471 1.00 37.97 108 VAL A CA 1
ATOM 881 C C . VAL A 1 108 ? 4.926 18.027 11.588 1.00 37.97 108 VAL A C 1
ATOM 883 O O . VAL A 1 108 ? 4.598 16.855 11.418 1.00 37.97 108 VAL A O 1
ATOM 886 N N . LYS A 1 109 ? 5.374 18.493 12.755 1.00 41.69 109 LYS A N 1
ATOM 887 C CA . LYS A 1 109 ? 5.187 17.826 14.038 1.00 41.69 109 LYS A CA 1
ATOM 888 C C . LYS A 1 109 ? 3.683 17.673 14.266 1.00 41.69 109 LYS A C 1
ATOM 890 O O . LYS A 1 109 ? 3.002 18.663 14.521 1.00 41.69 109 LYS A O 1
ATOM 895 N N . GLU A 1 110 ? 3.178 16.446 14.201 1.00 35.84 110 GLU A N 1
ATOM 896 C CA . GLU A 1 110 ? 1.876 16.116 14.776 1.00 35.84 110 GLU A CA 1
ATOM 897 C C . GLU A 1 110 ? 1.985 16.278 16.291 1.00 35.84 110 GLU A C 1
ATOM 899 O O . GLU A 1 110 ? 2.557 15.443 16.996 1.00 35.84 110 GLU A O 1
ATOM 904 N N . ALA A 1 111 ? 1.483 17.414 16.771 1.00 34.75 111 ALA A N 1
ATOM 905 C CA . ALA A 1 111 ? 1.171 17.615 18.167 1.00 34.75 111 ALA A CA 1
ATOM 906 C C . ALA A 1 111 ? 0.179 16.530 18.594 1.00 34.75 111 ALA A C 1
ATOM 908 O O . ALA A 1 111 ? -0.858 16.329 17.957 1.00 34.75 111 ALA A O 1
ATOM 909 N N . GLU A 1 112 ? 0.527 15.833 19.672 1.00 43.12 112 GLU A N 1
ATOM 910 C CA . GLU A 1 112 ? -0.370 14.978 20.430 1.00 43.12 112 GLU A CA 1
ATOM 911 C C . GLU A 1 112 ? -1.650 15.763 20.737 1.00 43.12 112 GLU A C 1
ATOM 913 O O . GLU A 1 112 ? -1.685 16.603 21.634 1.00 43.12 112 GLU A O 1
ATOM 918 N N . LYS A 1 113 ? -2.722 15.497 19.983 1.00 33.81 113 LYS A N 1
ATOM 919 C CA . LYS A 1 113 ? -4.070 15.781 20.465 1.00 33.81 113 LYS A CA 1
ATOM 920 C C . LYS A 1 113 ? -4.397 14.717 21.493 1.00 33.81 113 LYS A C 1
ATOM 922 O O . LYS A 1 113 ? -4.840 13.610 21.195 1.00 33.81 113 LYS A O 1
ATOM 927 N N . GLU A 1 114 ? -4.028 15.110 22.697 1.00 34.75 114 GLU A N 1
ATOM 928 C CA . GLU A 1 114 ? -4.543 14.715 23.983 1.00 34.75 114 GLU A CA 1
ATOM 929 C C . GLU A 1 114 ? -5.949 14.106 23.919 1.00 34.75 114 GLU A C 1
ATOM 931 O O . GLU A 1 114 ? -6.856 14.551 23.211 1.00 34.75 114 GLU A O 1
ATOM 936 N N . ASN A 1 115 ? -6.055 13.043 24.698 1.00 38.00 115 ASN A N 1
ATOM 937 C CA . ASN A 1 115 ? -7.202 12.222 25.003 1.00 38.00 115 ASN A CA 1
ATOM 938 C C . ASN A 1 115 ? -8.411 13.079 25.427 1.00 38.00 115 ASN A C 1
ATOM 940 O O . ASN A 1 115 ? -8.617 13.335 26.610 1.00 38.00 115 ASN A O 1
ATOM 944 N N . ALA A 1 116 ? -9.219 13.526 24.467 1.00 31.44 116 ALA A N 1
ATOM 945 C CA . ALA A 1 116 ? -10.561 14.000 24.767 1.00 31.44 116 ALA A CA 1
ATOM 946 C C . ALA A 1 116 ? -11.425 12.765 25.068 1.00 31.44 116 ALA A C 1
ATOM 948 O O . ALA A 1 116 ? -11.484 11.866 24.219 1.00 31.44 116 ALA A O 1
ATOM 949 N N . PRO A 1 117 ? -12.102 12.684 26.230 1.00 35.97 117 PRO A N 1
ATOM 950 C CA . PRO A 1 117 ? -13.074 11.632 26.459 1.00 35.97 117 PRO A CA 1
ATOM 951 C C . PRO A 1 117 ? -14.147 11.812 25.391 1.00 35.97 117 PRO A C 1
ATOM 953 O O . PRO A 1 117 ? -14.875 12.806 25.368 1.00 35.97 117 PRO A O 1
ATOM 956 N N . ARG A 1 118 ? -14.180 10.882 24.437 1.00 36.75 118 ARG A N 1
ATOM 957 C CA . ARG A 1 118 ? -15.231 10.820 23.433 1.00 36.75 118 ARG A CA 1
ATOM 958 C C . ARG A 1 118 ? -16.512 10.547 24.205 1.00 36.75 118 ARG A C 1
ATOM 960 O O . ARG A 1 118 ? -16.774 9.405 24.572 1.00 36.75 118 ARG A O 1
ATOM 967 N N . ALA A 1 119 ? -17.257 11.609 24.500 1.00 34.53 119 ALA A N 1
ATOM 968 C CA . ALA A 1 119 ? -18.610 11.507 25.009 1.00 34.53 119 ALA A CA 1
ATOM 969 C C . ALA A 1 119 ? -19.349 10.494 24.120 1.00 34.53 119 ALA A C 1
ATOM 971 O O . ALA A 1 119 ? -19.296 10.630 22.890 1.00 34.53 119 ALA A O 1
ATOM 972 N N . PRO A 1 120 ? -19.955 9.439 24.687 1.00 40.09 120 PRO A N 1
ATOM 973 C CA . PRO A 1 120 ? -20.664 8.463 23.889 1.00 40.09 120 PRO A CA 1
ATOM 974 C C . PRO A 1 120 ? -21.938 9.133 23.377 1.00 40.09 120 PRO A C 1
ATOM 976 O O . PRO A 1 120 ? -22.968 9.136 24.036 1.00 40.09 120 PRO A O 1
ATOM 979 N N . THR A 1 121 ? -21.877 9.689 22.170 1.00 42.66 121 THR A N 1
ATOM 980 C CA . THR A 1 121 ? -23.070 9.938 21.350 1.00 42.66 121 THR A CA 1
ATOM 981 C C . THR A 1 121 ? -23.617 8.638 20.753 1.00 42.66 121 THR A C 1
ATOM 983 O O . THR A 1 121 ? -24.546 8.669 19.959 1.00 42.66 121 THR A O 1
ATOM 986 N N . THR A 1 122 ? -23.064 7.483 21.132 1.00 50.47 122 THR A N 1
ATOM 987 C CA . THR A 1 122 ? -23.638 6.171 20.848 1.00 50.47 122 THR A CA 1
ATOM 988 C C . THR A 1 122 ? -24.762 5.921 21.842 1.00 50.47 122 THR A C 1
ATOM 990 O O . THR A 1 122 ? -24.508 5.836 23.046 1.00 50.47 122 THR A O 1
ATOM 993 N N . ALA A 1 123 ? -25.993 5.805 21.352 1.00 55.62 123 ALA A N 1
ATOM 994 C CA . ALA A 1 123 ? -27.147 5.460 22.171 1.00 55.62 123 ALA A CA 1
ATOM 995 C C . ALA A 1 123 ? -26.848 4.198 23.009 1.00 55.62 123 ALA A C 1
ATOM 997 O O . ALA A 1 123 ? -26.615 3.113 22.477 1.00 55.62 123 ALA A O 1
ATOM 998 N N . ARG A 1 124 ? -26.796 4.356 24.338 1.00 58.62 124 ARG A N 1
ATOM 999 C CA . ARG A 1 124 ? -26.583 3.259 25.289 1.00 58.62 124 ARG A CA 1
ATOM 1000 C C . ARG A 1 124 ? -27.900 2.509 25.456 1.00 58.62 124 ARG A C 1
ATOM 1002 O O . ARG A 1 124 ? -28.792 2.959 26.167 1.00 58.62 124 ARG A O 1
ATOM 1009 N N . LEU A 1 125 ? -28.038 1.372 24.779 1.00 65.12 125 LEU A N 1
ATOM 1010 C CA . LEU A 1 125 ? -29.187 0.485 24.956 1.00 65.12 125 LEU A CA 1
ATOM 1011 C C . LEU A 1 125 ? -28.816 -0.641 25.915 1.00 65.12 125 LEU A C 1
ATOM 1013 O O . LEU A 1 125 ? -27.942 -1.458 25.607 1.00 65.12 125 LEU A O 1
ATOM 1017 N N . ALA A 1 126 ? -29.497 -0.696 27.062 1.00 64.94 126 ALA A N 1
ATOM 1018 C CA . ALA A 1 126 ? -29.361 -1.791 28.013 1.00 64.94 126 ALA A CA 1
ATOM 1019 C C . ALA A 1 126 ? -29.662 -3.125 27.313 1.00 64.94 126 ALA A C 1
ATOM 1021 O O . ALA A 1 126 ? -30.674 -3.284 26.626 1.00 64.94 126 ALA A O 1
ATOM 1022 N N . ALA A 1 127 ? -28.772 -4.099 27.478 1.00 58.97 127 ALA A N 1
ATOM 1023 C CA . ALA A 1 127 ? -28.808 -5.383 26.795 1.00 58.97 127 ALA A CA 1
ATOM 1024 C C . ALA A 1 127 ? -29.823 -6.348 27.436 1.00 58.97 127 ALA A C 1
ATOM 1026 O O . ALA A 1 127 ? -29.482 -7.510 27.679 1.00 58.97 127 ALA A O 1
ATOM 1027 N N . GLY A 1 128 ? -31.056 -5.885 27.674 1.00 59.31 128 GLY A N 1
ATOM 1028 C CA . GLY A 1 128 ? -32.170 -6.690 28.181 1.00 59.31 128 GLY A CA 1
ATOM 1029 C C . GLY A 1 128 ? -32.342 -8.015 27.424 1.00 59.31 128 GLY A C 1
ATOM 1030 O O . GLY A 1 128 ? -31.874 -8.183 26.290 1.00 59.31 128 GLY A O 1
ATOM 1031 N N . ASP A 1 129 ? -32.961 -8.996 28.079 1.00 52.44 129 ASP A N 1
ATOM 1032 C CA . ASP A 1 129 ? -32.893 -10.412 27.686 1.00 52.44 129 ASP A CA 1
ATOM 1033 C C . ASP A 1 129 ? -33.899 -10.845 26.598 1.00 52.44 129 ASP A C 1
ATOM 1035 O O . ASP A 1 129 ? -34.188 -12.022 26.399 1.00 52.44 129 ASP A O 1
ATOM 1039 N N . THR A 1 130 ? -34.436 -9.906 25.823 1.00 46.19 130 THR A N 1
ATOM 1040 C CA . THR A 1 130 ? -35.437 -10.188 24.787 1.00 46.19 130 THR A CA 1
ATOM 1041 C C . THR A 1 130 ? -34.805 -10.396 23.407 1.00 46.19 130 THR A C 1
ATOM 1043 O O . THR A 1 130 ? -34.805 -9.532 22.541 1.00 46.19 130 THR A O 1
ATOM 1046 N N . GLY A 1 131 ? -34.262 -11.599 23.201 1.00 57.25 131 GLY A N 1
ATOM 1047 C CA . GLY A 1 131 ? -34.385 -12.430 21.987 1.00 57.25 131 GLY A CA 1
ATOM 1048 C C . GLY A 1 131 ? -33.899 -11.972 20.597 1.00 57.25 131 GLY A C 1
ATOM 1049 O O . GLY A 1 131 ? -33.678 -12.843 19.760 1.00 57.25 131 GLY A O 1
ATOM 1050 N N . LYS A 1 132 ? -33.716 -10.682 20.281 1.00 61.34 132 LYS A N 1
ATOM 1051 C CA . LYS A 1 132 ? -33.340 -10.239 18.918 1.00 61.34 132 LYS A CA 1
ATOM 1052 C C . LYS A 1 132 ? -32.304 -9.116 18.947 1.00 61.34 132 LYS A C 1
ATOM 1054 O O . LYS A 1 132 ? -32.632 -7.944 18.847 1.00 61.34 132 LYS A O 1
ATOM 1059 N N . LYS A 1 133 ? -31.029 -9.497 19.070 1.00 69.69 133 LYS A N 1
ATOM 1060 C CA . LYS A 1 133 ? -29.867 -8.585 19.132 1.00 69.69 133 LYS A CA 1
ATOM 1061 C C . LYS A 1 133 ? -29.090 -8.551 17.808 1.00 69.69 133 LYS A C 1
ATOM 1063 O O . LYS A 1 133 ? -27.865 -8.653 17.814 1.00 69.69 133 LYS A O 1
ATOM 1068 N N . VAL A 1 134 ? -29.802 -8.459 16.685 1.00 84.69 134 VAL A N 1
ATOM 1069 C CA . VAL A 1 134 ? -29.216 -8.355 15.337 1.00 84.69 134 VAL A CA 1
ATOM 1070 C C . VAL A 1 134 ? -29.734 -7.112 14.625 1.00 84.69 134 VAL A C 1
ATOM 1072 O O . VAL A 1 134 ? -30.887 -6.727 14.809 1.00 84.69 134 VAL A O 1
ATOM 1075 N N . CYS A 1 135 ? -28.881 -6.488 13.821 1.00 86.19 135 CYS A N 1
ATOM 1076 C CA . CYS A 1 135 ? -29.229 -5.336 13.008 1.00 86.19 135 CYS A CA 1
ATOM 1077 C C . CYS A 1 135 ? -30.211 -5.743 11.904 1.00 86.19 135 CYS A C 1
ATOM 1079 O O . CYS A 1 135 ? -29.954 -6.686 11.164 1.00 86.19 135 CYS A O 1
ATOM 1081 N N . PHE A 1 136 ? -31.314 -5.019 11.726 1.00 83.69 136 PHE A N 1
ATOM 1082 C CA . PHE A 1 136 ? -32.288 -5.346 10.680 1.00 83.69 136 PHE A CA 1
ATOM 1083 C C . PHE A 1 136 ? -31.747 -5.106 9.255 1.00 83.69 136 PHE A C 1
ATOM 1085 O O . PHE A 1 136 ? -32.105 -5.837 8.332 1.00 83.69 136 PHE A O 1
ATOM 1092 N N . ALA A 1 137 ? -30.844 -4.134 9.072 1.00 85.00 137 ALA A N 1
ATOM 1093 C CA . ALA A 1 137 ? -30.270 -3.803 7.765 1.00 85.00 137 ALA A CA 1
ATOM 1094 C C . ALA A 1 137 ? -29.188 -4.801 7.311 1.00 85.00 137 ALA A C 1
ATOM 1096 O O . ALA A 1 137 ? -29.302 -5.371 6.227 1.00 85.00 137 ALA A O 1
ATOM 1097 N N . CYS A 1 138 ? -28.149 -5.026 8.125 1.00 86.81 138 CYS A N 1
ATOM 1098 C CA . CYS A 1 138 ? -27.028 -5.902 7.757 1.00 86.81 138 CYS A CA 1
ATOM 1099 C C . CYS A 1 138 ? -27.133 -7.329 8.314 1.00 86.81 138 CYS A C 1
ATOM 1101 O O . CYS A 1 138 ? -26.381 -8.195 7.884 1.00 86.81 138 CYS A O 1
ATOM 1103 N N . ARG A 1 139 ? -28.073 -7.593 9.235 1.00 84.69 139 ARG A N 1
ATOM 1104 C CA . ARG A 1 139 ? -28.263 -8.881 9.936 1.00 84.69 139 ARG A CA 1
ATOM 1105 C C . ARG A 1 139 ? -27.113 -9.317 10.844 1.00 84.69 139 ARG A C 1
ATOM 1107 O O . ARG A 1 139 ? -27.172 -10.416 11.391 1.00 84.69 139 ARG A O 1
ATOM 1114 N N . ASP A 1 140 ? -26.137 -8.449 11.086 1.00 87.88 140 ASP A N 1
ATOM 1115 C CA . ASP A 1 140 ? -25.057 -8.723 12.032 1.00 87.88 140 ASP A CA 1
ATOM 1116 C C . ASP A 1 140 ? -25.497 -8.505 13.484 1.00 87.88 140 ASP A C 1
ATOM 1118 O O . ASP A 1 140 ? -26.329 -7.648 13.788 1.00 87.88 140 ASP A O 1
ATOM 1122 N N . SER A 1 141 ? -24.925 -9.290 14.398 1.00 84.88 141 SER A N 1
ATOM 1123 C CA . SER A 1 141 ? -25.166 -9.177 15.839 1.00 84.88 141 SER A CA 1
ATOM 1124 C C . SER A 1 141 ? -24.423 -7.998 16.466 1.00 84.88 141 SER A C 1
ATOM 1126 O O . SER A 1 141 ? -23.244 -7.792 16.180 1.00 84.88 141 SER A O 1
ATOM 1128 N N . PHE A 1 142 ? -25.062 -7.304 17.407 1.00 83.19 142 PHE A N 1
ATOM 1129 C CA . PHE A 1 142 ? -24.435 -6.198 18.134 1.00 83.19 142 PHE A CA 1
ATOM 1130 C C . PHE A 1 142 ? -23.391 -6.677 19.147 1.00 83.19 142 PHE A C 1
ATOM 1132 O O . PHE A 1 142 ? -23.576 -7.682 19.845 1.00 83.19 142 PHE A O 1
ATOM 1139 N N . LYS A 1 143 ? -22.311 -5.903 19.293 1.00 81.75 143 LYS A N 1
ATOM 1140 C CA . LYS A 1 143 ? -21.294 -6.145 20.321 1.00 81.75 143 LYS A CA 1
ATOM 1141 C C . LYS A 1 143 ? -21.824 -5.716 21.690 1.00 81.75 143 LYS A C 1
ATOM 1143 O O . LYS A 1 143 ? -22.224 -4.569 21.867 1.00 81.75 143 LYS A O 1
ATOM 1148 N N . ARG A 1 144 ? -21.778 -6.623 22.669 1.00 82.81 144 ARG A N 1
ATOM 1149 C CA . ARG A 1 144 ? -22.077 -6.317 24.076 1.00 82.81 144 ARG A CA 1
ATOM 1150 C C . ARG A 1 144 ? -20.828 -5.769 24.762 1.00 82.81 144 ARG A C 1
ATOM 1152 O O . ARG A 1 144 ? -19.746 -6.332 24.595 1.00 82.81 144 ARG A O 1
ATOM 1159 N N . VAL A 1 145 ? -20.984 -4.696 25.520 1.00 80.12 145 VAL A N 1
ATOM 1160 C CA . VAL A 1 145 ? -19.939 -4.103 26.359 1.00 80.12 145 VAL A CA 1
ATOM 1161 C C . VAL A 1 145 ? -20.507 -3.974 27.770 1.00 80.12 145 VAL A C 1
ATOM 1163 O O . VAL A 1 145 ? -21.697 -3.712 27.927 1.00 80.12 145 VAL A O 1
ATOM 1166 N N . PHE A 1 146 ? -19.687 -4.254 28.777 1.00 81.25 146 PHE A N 1
ATOM 1167 C CA . PHE A 1 146 ? -20.058 -4.107 30.180 1.00 81.25 146 PHE A CA 1
ATOM 1168 C C . PHE A 1 146 ? -19.547 -2.756 30.683 1.00 81.25 146 PHE A C 1
ATOM 1170 O O . PHE A 1 146 ? -18.404 -2.401 30.387 1.00 81.25 146 PHE A O 1
ATOM 1177 N N . ASP A 1 147 ? -20.411 -1.992 31.350 1.00 79.56 147 ASP A N 1
ATOM 1178 C CA . ASP A 1 147 ? -20.039 -0.762 32.053 1.00 79.56 147 ASP A CA 1
ATOM 1179 C C . ASP A 1 147 ? -19.755 -1.134 33.515 1.00 79.56 147 ASP A C 1
ATOM 1181 O O . ASP A 1 147 ? -20.665 -1.583 34.214 1.00 79.56 147 ASP A O 1
ATOM 1185 N N . ASP A 1 148 ? -18.496 -1.012 33.947 1.00 80.94 148 ASP A N 1
ATOM 1186 C CA . ASP A 1 148 ? -18.089 -1.348 35.318 1.00 80.94 148 ASP A CA 1
ATOM 1187 C C . ASP A 1 148 ? -18.675 -0.366 36.350 1.00 80.94 148 ASP A C 1
ATOM 1189 O O . ASP A 1 148 ? -18.856 -0.747 37.504 1.00 80.94 148 ASP A O 1
ATOM 1193 N N . ASP A 1 149 ? -19.003 0.870 35.951 1.00 84.50 149 ASP A N 1
ATOM 1194 C CA . ASP A 1 149 ? -19.537 1.895 36.856 1.00 84.50 149 ASP A CA 1
ATOM 1195 C C . ASP A 1 149 ? -21.050 1.727 37.073 1.00 84.50 149 ASP A C 1
ATOM 1197 O O . ASP A 1 149 ? -21.556 1.937 38.176 1.00 84.50 149 ASP A O 1
ATOM 1201 N N . GLU A 1 150 ? -21.786 1.347 36.023 1.00 77.62 150 GLU A N 1
ATOM 1202 C CA . GLU A 1 150 ? -23.242 1.134 36.082 1.00 77.62 150 GLU A CA 1
ATOM 1203 C C . GLU A 1 150 ? -23.637 -0.328 36.369 1.00 77.62 150 GLU A C 1
ATOM 1205 O O . GLU A 1 150 ? -24.821 -0.609 36.540 1.00 77.62 150 GLU A O 1
ATOM 1210 N N . GLU A 1 151 ? -22.677 -1.260 36.407 1.00 82.75 151 GLU A N 1
ATOM 1211 C CA . GLU A 1 151 ? -22.880 -2.716 36.526 1.00 82.75 151 GLU A CA 1
ATOM 1212 C C . GLU A 1 151 ? -23.859 -3.297 35.478 1.00 82.75 151 GLU A C 1
ATOM 1214 O O . GLU A 1 151 ? -24.553 -4.296 35.703 1.00 82.75 151 GLU A O 1
ATOM 1219 N N . VAL A 1 152 ? -23.931 -2.682 34.291 1.00 81.56 152 VAL A N 1
ATOM 1220 C CA . VAL A 1 152 ? -24.924 -3.000 33.253 1.00 81.56 152 VAL A CA 1
ATOM 1221 C C . VAL A 1 152 ? -24.248 -3.364 31.932 1.00 81.56 152 VAL A C 1
ATOM 1223 O O . VAL A 1 152 ? -23.291 -2.743 31.472 1.00 81.56 152 VAL A O 1
ATOM 1226 N N . TRP A 1 153 ? -24.797 -4.380 31.261 1.00 81.50 153 TRP A N 1
ATOM 1227 C CA . TRP A 1 153 ? -24.441 -4.707 29.881 1.00 81.50 153 TRP A CA 1
ATOM 1228 C C . TRP A 1 153 ? -25.184 -3.796 28.908 1.00 81.50 153 TRP A C 1
ATOM 1230 O O . TRP A 1 153 ? -26.414 -3.744 28.928 1.00 81.50 153 TRP A O 1
ATOM 1240 N N . PHE A 1 154 ? -24.467 -3.167 27.983 1.00 81.88 154 PHE A N 1
ATOM 1241 C CA . PHE A 1 154 ? -25.039 -2.362 26.908 1.00 81.88 154 PHE A CA 1
ATOM 1242 C C . PHE A 1 154 ? -24.634 -2.880 25.523 1.00 81.88 154 PHE A C 1
ATOM 1244 O O . PHE A 1 154 ? -23.627 -3.572 25.347 1.00 81.88 154 PHE A O 1
ATOM 1251 N N . LEU A 1 155 ? -25.463 -2.585 24.521 1.00 80.88 155 LEU A N 1
ATOM 1252 C CA . LEU A 1 155 ? -25.156 -2.846 23.116 1.00 80.88 155 LEU A CA 1
ATOM 1253 C C . LEU A 1 155 ? -24.422 -1.646 22.527 1.00 80.88 155 LEU A C 1
ATOM 1255 O O . LEU A 1 155 ? -24.930 -0.529 22.556 1.00 80.88 155 LEU A O 1
ATOM 1259 N N . ASN A 1 156 ? -23.224 -1.885 22.000 1.00 80.19 156 ASN A N 1
ATOM 1260 C CA . ASN A 1 156 ? -22.438 -0.858 21.335 1.00 80.19 156 ASN A CA 1
ATOM 1261 C C . ASN A 1 156 ? -22.947 -0.630 19.909 1.00 80.19 156 ASN A C 1
ATOM 1263 O O . ASN A 1 156 ? -23.267 -1.603 19.222 1.00 80.19 156 ASN A O 1
ATOM 1267 N N . ASP A 1 157 ? -22.944 0.633 19.472 1.00 78.88 157 ASP A N 1
ATOM 1268 C CA . ASP A 1 157 ? -23.363 1.041 18.124 1.00 78.88 157 ASP A CA 1
ATOM 1269 C C . ASP A 1 157 ? -24.765 0.505 17.771 1.00 78.88 157 ASP A C 1
ATOM 1271 O O . ASP A 1 157 ? -24.967 -0.135 16.746 1.00 78.88 157 ASP A O 1
ATOM 1275 N N . CYS A 1 158 ? -25.727 0.675 18.682 1.00 79.75 158 CYS A N 1
ATOM 1276 C CA . CYS A 1 158 ? -27.095 0.201 18.504 1.00 79.75 158 CYS A CA 1
ATOM 1277 C C . CYS A 1 158 ? -28.075 1.364 18.674 1.00 79.75 158 CYS A C 1
ATOM 1279 O O . CYS A 1 158 ? -28.070 2.052 19.691 1.00 79.75 158 CYS A O 1
ATOM 1281 N N . VAL A 1 159 ? -28.928 1.570 17.676 1.00 82.25 159 VAL A N 1
ATOM 1282 C CA . VAL A 1 159 ? -29.973 2.596 17.641 1.00 82.25 159 VAL A CA 1
ATOM 1283 C C . VAL A 1 159 ? -31.304 1.917 17.330 1.00 82.25 159 VAL A C 1
ATOM 1285 O O . VAL A 1 159 ? -31.376 1.047 16.461 1.00 82.25 159 VAL A O 1
ATOM 1288 N N . ILE A 1 160 ? -32.367 2.307 18.037 1.00 80.31 160 ILE A N 1
ATOM 1289 C CA . ILE A 1 160 ? -33.727 1.840 17.747 1.00 80.31 160 ILE A CA 1
ATOM 1290 C C . ILE A 1 160 ? -34.388 2.851 16.814 1.00 80.31 160 ILE A C 1
ATOM 1292 O O . ILE A 1 160 ? -34.577 4.004 17.193 1.00 80.31 160 ILE A O 1
ATOM 1296 N N . SER A 1 161 ? -34.771 2.409 15.619 1.00 76.69 161 SER A N 1
ATOM 1297 C CA . SER A 1 161 ? -35.590 3.184 14.681 1.00 76.69 161 SER A CA 1
ATOM 1298 C C . SER A 1 161 ? -36.799 2.349 14.273 1.00 76.69 161 SER A C 1
ATOM 1300 O O . SER A 1 161 ? -36.658 1.153 14.025 1.00 76.69 161 SER A O 1
ATOM 1302 N N . GLN A 1 162 ? -37.998 2.939 14.274 1.00 72.25 162 GLN A N 1
ATOM 1303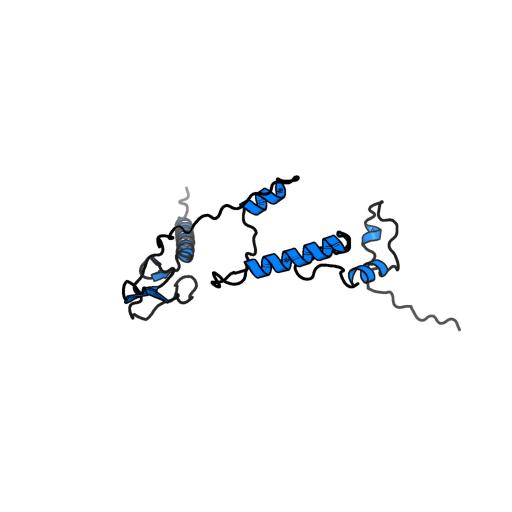 C CA . GLN A 1 162 ? -39.257 2.253 13.926 1.00 72.25 162 GLN A CA 1
ATOM 1304 C C . GLN A 1 162 ? -39.475 0.903 14.657 1.00 72.25 162 GLN A C 1
ATOM 1306 O O . GLN A 1 162 ? -40.018 -0.053 14.105 1.00 72.25 162 GLN A O 1
ATOM 1311 N N . GLY A 1 163 ? -39.017 0.788 15.909 1.00 76.19 163 GLY A N 1
ATOM 1312 C CA . GLY A 1 163 ? -39.139 -0.443 16.702 1.00 76.19 163 GLY A CA 1
ATOM 1313 C C . GLY A 1 163 ? -38.205 -1.590 16.285 1.00 76.19 163 GLY A C 1
ATOM 1314 O O . GLY A 1 163 ? -38.358 -2.702 16.788 1.00 76.19 163 GLY A O 1
ATOM 1315 N N . GLN A 1 164 ? -37.240 -1.342 15.396 1.00 81.44 164 GLN A N 1
ATOM 1316 C CA . GLN A 1 164 ? -36.194 -2.288 14.999 1.00 81.44 164 GLN A CA 1
ATOM 1317 C C . GLN A 1 164 ? -34.806 -1.778 15.404 1.00 81.44 164 GLN A C 1
ATOM 1319 O O . GLN A 1 164 ? -34.590 -0.579 15.583 1.00 81.44 164 GLN A O 1
ATOM 1324 N N . TYR A 1 165 ? -33.856 -2.702 15.554 1.00 84.06 165 TYR A N 1
ATOM 1325 C CA . TYR A 1 165 ? -32.484 -2.397 15.957 1.00 84.06 165 TYR A CA 1
ATOM 1326 C C . TYR A 1 165 ? -31.576 -2.201 14.736 1.00 84.06 165 TYR A C 1
ATOM 1328 O O . TYR A 1 165 ? -31.540 -3.042 13.832 1.00 84.06 165 TYR A O 1
ATOM 1336 N N . PHE A 1 166 ? -30.785 -1.130 14.736 1.00 83.69 166 PHE A N 1
ATOM 1337 C CA . PHE A 1 166 ? -29.848 -0.771 13.670 1.00 83.69 166 PHE A CA 1
ATOM 1338 C C . PHE A 1 166 ? -28.478 -0.391 14.228 1.00 83.69 166 PHE A C 1
ATOM 1340 O O . PHE A 1 166 ? -28.387 0.067 15.361 1.00 83.69 166 PHE A O 1
ATOM 1347 N N . HIS A 1 167 ? -27.420 -0.540 13.426 1.00 87.12 167 HIS A N 1
ATOM 1348 C CA . HIS A 1 167 ? -26.179 0.197 13.692 1.00 87.12 167 HIS A CA 1
ATOM 1349 C C . HIS A 1 167 ? -26.377 1.678 13.356 1.00 87.12 167 HIS A C 1
ATOM 1351 O O . HIS A 1 167 ? -27.142 1.974 12.437 1.00 87.12 167 HIS A O 1
ATOM 1357 N N . GLU A 1 168 ? -25.672 2.595 14.024 1.00 83.56 168 GLU A N 1
ATOM 1358 C CA . GLU A 1 168 ? -25.744 4.044 13.753 1.00 83.56 168 GLU A CA 1
ATOM 1359 C C . GLU A 1 168 ? -25.502 4.335 12.261 1.00 83.56 168 GLU A C 1
ATOM 1361 O O . GLU A 1 168 ? -26.239 5.081 11.620 1.00 83.56 168 GLU A O 1
ATOM 1366 N N . SER A 1 169 ? -24.542 3.625 11.664 1.00 82.81 169 SER A N 1
ATOM 1367 C CA . SER A 1 169 ? -24.236 3.683 10.228 1.00 82.81 169 SER A CA 1
ATOM 1368 C C . SER A 1 169 ? -25.306 3.064 9.318 1.00 82.81 169 SER A C 1
ATOM 1370 O O . SER A 1 169 ? -25.427 3.441 8.155 1.00 82.81 169 SER A O 1
ATOM 1372 N N . CYS A 1 170 ? -26.086 2.109 9.823 1.00 83.62 170 CYS A N 1
ATOM 1373 C CA . CYS A 1 170 ? -27.088 1.379 9.050 1.00 83.62 170 CYS A CA 1
ATOM 1374 C C . CYS A 1 170 ? -28.438 2.100 8.974 1.00 83.62 170 CYS A C 1
ATOM 1376 O O . CYS A 1 170 ? -29.238 1.767 8.101 1.00 83.62 170 CYS A O 1
ATOM 1378 N N . VAL A 1 171 ? -28.700 3.073 9.854 1.00 79.00 171 VAL A N 1
ATOM 1379 C CA . VAL A 1 171 ? -29.956 3.845 9.850 1.00 79.00 171 VAL A CA 1
ATOM 1380 C C . VAL A 1 171 ? -30.140 4.588 8.521 1.00 79.00 171 VAL A C 1
ATOM 1382 O O . VAL A 1 171 ? -31.225 4.550 7.946 1.00 79.00 171 VAL A O 1
ATOM 1385 N N . TYR A 1 172 ? -29.069 5.165 7.967 1.00 70.38 172 TYR A N 1
ATOM 1386 C CA . TYR A 1 172 ? -29.101 5.888 6.686 1.00 70.38 172 TYR A CA 1
ATOM 1387 C C . TYR A 1 172 ? -29.477 5.016 5.478 1.00 70.38 172 TYR A C 1
ATOM 1389 O O . TYR A 1 172 ? -29.931 5.524 4.458 1.00 70.38 172 TYR A O 1
ATOM 1397 N N . VAL A 1 173 ? -29.301 3.694 5.565 1.00 62.84 173 VAL A N 1
ATOM 1398 C CA . VAL A 1 173 ? -29.671 2.778 4.472 1.00 62.84 173 VAL A CA 1
ATOM 1399 C C . VAL A 1 173 ? -31.195 2.637 4.358 1.00 62.84 173 VAL A C 1
ATOM 1401 O O . VAL A 1 173 ? -31.697 2.289 3.292 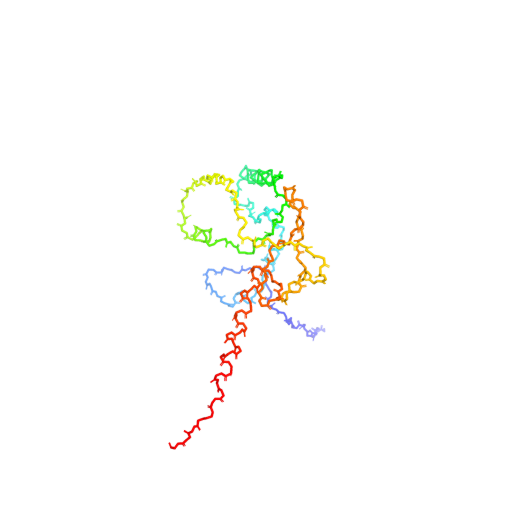1.00 62.84 173 VAL A O 1
ATOM 1404 N N . LEU A 1 174 ? -31.945 2.912 5.431 1.00 58.81 174 LEU A N 1
ATOM 1405 C CA . LEU A 1 174 ? -33.410 2.864 5.417 1.00 58.81 174 LEU A CA 1
ATOM 1406 C C . LEU A 1 174 ? -34.019 4.100 4.767 1.00 58.81 174 LEU A C 1
ATOM 1408 O O . LEU A 1 174 ? -34.893 3.954 3.921 1.00 58.81 174 LEU A O 1
ATOM 1412 N N . THR A 1 175 ? -33.521 5.290 5.111 1.00 59.25 175 THR A N 1
ATOM 1413 C CA . THR A 1 175 ? -34.064 6.559 4.602 1.00 59.25 175 THR A CA 1
ATOM 1414 C C . THR A 1 175 ? -33.990 6.627 3.078 1.00 59.25 175 THR A C 1
ATOM 1416 O O . THR A 1 175 ? -34.917 7.093 2.431 1.00 59.25 175 THR A O 1
ATOM 1419 N N . ILE A 1 176 ? -32.936 6.059 2.484 1.00 59.97 176 ILE A N 1
ATOM 1420 C CA . ILE A 1 176 ? -32.788 5.988 1.023 1.00 59.97 176 ILE A CA 1
ATOM 1421 C C . ILE A 1 176 ? -33.846 5.065 0.391 1.00 59.97 176 ILE A C 1
ATOM 1423 O O . ILE A 1 176 ? -34.347 5.358 -0.690 1.00 59.97 176 ILE A O 1
ATOM 1427 N N . LYS A 1 177 ? -34.214 3.962 1.055 1.00 56.09 177 LYS A N 1
ATOM 1428 C CA . LYS A 1 177 ? -35.218 3.018 0.533 1.00 56.09 177 LYS A CA 1
ATOM 1429 C C . LYS A 1 177 ? -36.647 3.545 0.655 1.00 56.09 177 LYS A C 1
ATOM 1431 O O . LYS A 1 177 ? -37.470 3.222 -0.195 1.00 56.09 177 LYS A O 1
ATOM 1436 N N . GLU A 1 178 ? -36.941 4.325 1.693 1.00 58.72 178 GLU A N 1
ATOM 1437 C CA . GLU A 1 178 ? -38.254 4.957 1.883 1.00 58.72 178 GLU A CA 1
ATOM 1438 C C . GLU A 1 178 ? -38.502 6.045 0.827 1.00 58.72 178 GLU A C 1
ATOM 1440 O O . GLU A 1 178 ? -39.541 6.031 0.171 1.00 58.72 178 GLU A O 1
ATOM 1445 N N . GLU A 1 179 ? -37.511 6.900 0.556 1.00 57.31 179 GLU A N 1
ATOM 1446 C CA . GLU A 1 179 ? -37.613 7.935 -0.485 1.00 57.31 179 GLU A CA 1
ATOM 1447 C C . GLU A 1 179 ? -37.732 7.357 -1.908 1.00 57.31 179 GLU A C 1
ATOM 1449 O O . GLU A 1 179 ? -38.364 7.958 -2.779 1.00 57.31 179 GLU A O 1
ATOM 1454 N N . GLU A 1 180 ? -37.123 6.198 -2.175 1.00 58.66 180 GLU A N 1
ATOM 1455 C CA . GLU A 1 180 ? -37.236 5.506 -3.466 1.00 58.66 180 GLU A CA 1
ATOM 1456 C C . GLU A 1 180 ? -38.616 4.845 -3.637 1.00 58.66 180 GLU A C 1
ATOM 1458 O O . GLU A 1 180 ? -39.176 4.847 -4.735 1.00 58.66 180 GLU A O 1
ATOM 1463 N N . PHE A 1 181 ? -39.205 4.352 -2.543 1.00 51.28 181 PHE A N 1
ATOM 1464 C CA . PHE A 1 181 ? -40.555 3.790 -2.528 1.00 51.28 181 PHE A CA 1
ATOM 1465 C C . PHE A 1 181 ? -41.634 4.866 -2.738 1.00 51.28 181 PHE A C 1
ATOM 1467 O O . PHE A 1 181 ? -42.499 4.692 -3.596 1.00 51.28 181 PHE A O 1
ATOM 1474 N N . GLU A 1 182 ? -41.543 6.007 -2.046 1.00 57.25 182 GLU A N 1
ATOM 1475 C CA . GLU A 1 182 ? -42.487 7.128 -2.206 1.00 57.25 182 GLU A CA 1
ATOM 1476 C C . GLU A 1 182 ? -42.411 7.756 -3.607 1.00 57.25 182 GLU A C 1
ATOM 1478 O O . GLU A 1 182 ? -43.430 8.051 -4.238 1.00 57.25 182 GLU A O 1
ATOM 1483 N N . ARG A 1 183 ? -41.199 7.867 -4.164 1.00 56.38 183 ARG A N 1
ATOM 1484 C CA . ARG A 1 183 ? -40.984 8.358 -5.533 1.00 56.38 183 ARG A CA 1
ATOM 1485 C C . ARG A 1 183 ? -41.544 7.418 -6.598 1.00 56.38 183 ARG A C 1
ATOM 1487 O O . ARG A 1 183 ? -41.948 7.883 -7.662 1.00 56.38 183 ARG A O 1
ATOM 1494 N N . SER A 1 184 ? -41.579 6.114 -6.323 1.00 55.28 184 SER A N 1
ATOM 1495 C CA . SER A 1 184 ? -42.187 5.132 -7.221 1.00 55.28 184 SER A CA 1
ATOM 1496 C C . SER A 1 184 ? -43.718 5.196 -7.175 1.00 55.28 184 SER A C 1
ATOM 1498 O O . SER A 1 184 ? -44.348 5.040 -8.220 1.00 55.28 184 SER A O 1
ATOM 1500 N N . SER A 1 185 ? -44.321 5.467 -6.011 1.00 54.38 185 SER A N 1
ATOM 1501 C CA . SER A 1 185 ? -45.783 5.554 -5.860 1.00 54.38 185 SER A CA 1
ATOM 1502 C C . SER A 1 185 ? -46.407 6.828 -6.443 1.00 54.38 185 SER A C 1
ATOM 1504 O O . SER A 1 185 ? -47.557 6.800 -6.870 1.00 54.38 185 SER A O 1
ATOM 1506 N N . GLU A 1 186 ? -45.658 7.931 -6.524 1.00 56.28 186 GLU A N 1
ATOM 1507 C CA . GLU A 1 186 ? -46.165 9.208 -7.061 1.00 56.28 186 GLU A CA 1
ATOM 1508 C C . GLU A 1 186 ? -46.224 9.238 -8.606 1.00 56.28 186 GLU A C 1
ATOM 1510 O O . GLU A 1 186 ? -46.802 10.142 -9.208 1.00 56.28 186 GLU A O 1
ATOM 1515 N N . SER A 1 187 ? -45.622 8.244 -9.269 1.00 55.00 187 SER A N 1
ATOM 1516 C CA . SER A 1 187 ? -45.490 8.181 -10.732 1.00 55.00 187 SER A CA 1
ATOM 1517 C C . SER A 1 187 ? -46.654 7.490 -11.465 1.00 55.00 187 SER A C 1
ATOM 1519 O O . SER A 1 187 ? -46.669 7.472 -12.694 1.00 55.00 187 SER A O 1
ATOM 1521 N N . GLU A 1 188 ? -47.660 6.980 -10.742 1.00 53.50 188 GLU A N 1
ATOM 1522 C CA . GLU A 1 188 ? -48.828 6.274 -11.303 1.00 53.50 188 GLU A CA 1
ATOM 1523 C C . GLU A 1 188 ? -50.141 7.087 -11.240 1.00 53.50 188 GLU A C 1
ATOM 1525 O O . GLU A 1 188 ? -51.206 6.541 -10.947 1.00 53.50 188 GLU A O 1
ATOM 1530 N N . LEU A 1 189 ? -50.117 8.391 -11.548 1.00 53.59 189 LEU A N 1
ATOM 1531 C CA . LEU A 1 189 ? -51.358 9.121 -11.854 1.00 53.59 189 LEU A CA 1
ATOM 1532 C C . LEU A 1 189 ? -51.606 9.149 -13.375 1.00 53.59 189 LEU A C 1
ATOM 1534 O O . LEU A 1 189 ? -50.821 9.752 -14.111 1.00 53.59 189 LEU A O 1
ATOM 1538 N N . PRO A 1 190 ? -52.684 8.512 -13.878 1.00 53.16 190 PRO A N 1
ATOM 1539 C CA . PRO A 1 190 ? -52.985 8.471 -15.302 1.00 53.16 190 PRO A CA 1
ATOM 1540 C C . PRO A 1 190 ? -53.437 9.848 -15.795 1.00 53.16 190 PRO A C 1
ATOM 1542 O O . PRO A 1 190 ? -54.335 10.470 -15.226 1.00 53.16 190 PRO A O 1
ATOM 1545 N N . GLY A 1 191 ? -52.808 10.305 -16.880 1.00 48.66 191 GLY A N 1
ATOM 1546 C CA . GLY A 1 191 ? -53.142 11.552 -17.555 1.00 48.66 191 GLY A CA 1
ATOM 1547 C C . GLY A 1 191 ? -54.606 11.579 -17.988 1.00 48.66 191 GLY A C 1
ATOM 1548 O O . GLY A 1 191 ? -55.032 10.785 -18.827 1.00 48.66 191 GLY A O 1
ATOM 1549 N N . LEU A 1 192 ? -55.361 12.518 -17.422 1.00 45.72 192 LEU A N 1
ATOM 1550 C CA . LEU A 1 192 ? -56.627 12.969 -17.983 1.00 45.72 192 LEU A CA 1
ATOM 1551 C C . LEU A 1 192 ? -56.306 13.687 -19.293 1.00 45.72 192 LEU A C 1
ATOM 1553 O O . LEU A 1 192 ? -55.742 14.780 -19.293 1.00 45.72 192 LEU A O 1
ATOM 1557 N N . GLY A 1 193 ? -56.598 13.008 -20.398 1.00 51.03 193 GLY A N 1
ATOM 1558 C CA . GLY A 1 193 ? -56.629 13.627 -21.709 1.00 51.03 193 GLY A CA 1
ATOM 1559 C C . GLY A 1 193 ? -57.828 14.553 -21.828 1.00 51.03 193 GLY A C 1
ATOM 1560 O O . GLY A 1 193 ? -58.904 14.194 -21.363 1.00 51.03 193 GLY A O 1
ATOM 1561 N N . GLU A 1 194 ? -57.603 15.685 -22.485 1.00 37.75 194 GLU A N 1
ATOM 1562 C CA . GLU A 1 194 ? -58.489 16.355 -23.444 1.00 37.75 194 GLU A CA 1
ATOM 1563 C C . GLU A 1 194 ? -57.610 17.119 -24.445 1.00 37.75 194 GLU A C 1
ATOM 1565 O O . GLU A 1 194 ? -56.608 17.734 -24.006 1.00 37.75 194 GLU A O 1
#

Sequence (194 aa):
MIDNTPVPIPTGPLRRPHPPDLTSFNVRNFKICYDSVIAQLHDKKNCCPKCGIRKDIFDDNGYKQHLETHVKENLRKEPKNTLNKQRRWYVSLEVWVSDFGQNEATSVKEAEKENAPRAPTTARLAAGDTGKKVCFACRDSFKRVFDDDEEVWFLNDCVISQGQYFHESCVYV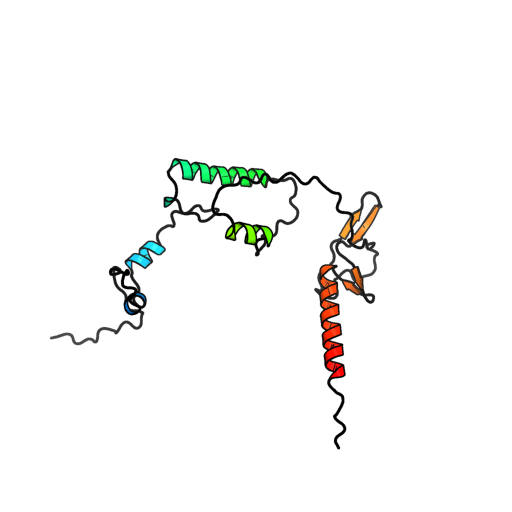LTIKEEEFERSSESELPGLGE

Radius of gyration: 31.29 Å; chains: 1; bounding box: 83×56×87 Å

InterPro domains:
  IPR045154 Protein PCF11-like [PTHR15921] (17-171)
  IPR054127 Pcf11, C-terminal domain [PF21936] (134-172)

Organism: NCBI:txid96644

Secondary structure (DSSP, 8-state):
------PPP--SPPEESS----TT--HHHHTSEEHHHHHHHHS---B-TTT--BGGGS-HHHHHHHHHHHHHHHHHHSSS--S-----SS--HHHHHHHTT-SS-----------------S--EE--S-S--B-TTT-PBPPEEEETTTTEEEETT-EEETTEEE-HHHHHHHHHHHHHHHHHHTT-------